Protein AF-A0A168FVU1-F1 (afdb_monomer_lite)

pLDDT: mean 80.81, std 20.15, range [36.84, 98.19]

Organism: NCBI:txid1081108

Structure (mmCIF, N/CA/C/O backbone):
data_AF-A0A168FVU1-F1
#
_entry.id   AF-A0A168FVU1-F1
#
loop_
_atom_site.group_PDB
_atom_site.id
_atom_site.type_symbol
_atom_site.label_atom_id
_atom_site.label_alt_id
_atom_site.label_comp_id
_atom_site.label_asym_id
_atom_site.label_entity_id
_atom_site.label_seq_id
_atom_site.pdbx_PDB_ins_code
_atom_site.Cartn_x
_atom_site.Cartn_y
_atom_site.Cartn_z
_atom_site.occupancy
_atom_site.B_iso_or_equiv
_atom_site.auth_seq_id
_atom_site.auth_comp_id
_atom_site.auth_asym_id
_atom_site.auth_atom_id
_atom_site.pdbx_PDB_model_num
ATOM 1 N N . MET A 1 1 ? 0.359 46.909 -17.661 1.00 47.25 1 MET A N 1
ATOM 2 C CA . MET A 1 1 ? -0.855 47.674 -18.033 1.00 47.25 1 MET A CA 1
ATOM 3 C C . MET A 1 1 ? -1.728 46.781 -18.897 1.00 47.25 1 MET A C 1
ATOM 5 O O . MET A 1 1 ? -1.164 45.926 -19.565 1.00 47.25 1 MET A O 1
ATOM 9 N N . VAL A 1 2 ? -3.044 47.029 -18.891 1.00 36.84 2 VAL A N 1
ATOM 10 C CA . VAL A 1 2 ? -4.133 46.274 -19.555 1.00 36.84 2 VAL A CA 1
ATOM 11 C C . VAL A 1 2 ? -4.575 45.027 -18.769 1.00 36.84 2 VAL A C 1
ATOM 13 O O . VAL A 1 2 ? -3.746 44.187 -18.457 1.00 36.84 2 VAL A O 1
ATOM 16 N N . SER A 1 3 ? -5.842 44.790 -18.424 1.00 40.75 3 SER A N 1
ATOM 17 C CA . SER A 1 3 ? -7.034 45.631 -18.220 1.00 40.75 3 SER A CA 1
ATOM 18 C C . SER A 1 3 ? -8.044 44.729 -17.492 1.00 40.75 3 SER A C 1
ATOM 20 O O . SER A 1 3 ? -8.267 43.603 -17.934 1.00 40.75 3 SER A O 1
ATOM 22 N N . TYR A 1 4 ? -8.631 45.178 -16.381 1.00 38.19 4 TYR A N 1
ATOM 23 C CA . TYR A 1 4 ? -9.718 44.462 -15.704 1.00 38.19 4 TYR A CA 1
ATOM 24 C C . TYR A 1 4 ? -11.035 44.784 -16.412 1.00 38.19 4 TYR A C 1
ATOM 26 O O . TYR A 1 4 ? -11.394 45.954 -16.527 1.00 38.19 4 TYR A O 1
ATOM 34 N N . THR A 1 5 ? -11.775 43.767 -16.858 1.00 56.62 5 THR A N 1
ATOM 35 C CA . THR A 1 5 ? -13.180 43.928 -17.255 1.00 56.62 5 THR A CA 1
ATOM 36 C C . THR A 1 5 ? -14.077 43.231 -16.244 1.00 56.62 5 THR A C 1
ATOM 38 O O . THR A 1 5 ? -14.055 42.018 -16.065 1.00 56.62 5 THR A O 1
ATOM 41 N N . SER A 1 6 ? -14.823 44.080 -15.546 1.00 49.09 6 SER A N 1
ATOM 42 C CA . SER A 1 6 ? -15.931 43.777 -14.655 1.00 49.09 6 SER A CA 1
ATOM 43 C C . SER A 1 6 ? -17.164 43.412 -15.487 1.00 49.09 6 SER A C 1
ATOM 45 O O . SER A 1 6 ? -17.432 44.079 -16.488 1.00 49.09 6 SER A O 1
ATOM 47 N N . LEU A 1 7 ? -17.934 42.403 -15.072 1.00 54.00 7 LEU A N 1
ATOM 48 C CA . LEU A 1 7 ? -19.279 42.170 -15.598 1.00 54.00 7 LEU A CA 1
ATOM 49 C C . LEU A 1 7 ? -20.253 41.912 -14.441 1.00 54.00 7 LEU A C 1
ATOM 51 O O . LEU A 1 7 ? -20.263 40.846 -13.830 1.00 54.00 7 LEU A O 1
ATOM 55 N N . CYS A 1 8 ? -21.066 42.928 -14.152 1.00 47.19 8 CYS A N 1
ATOM 56 C CA . CYS A 1 8 ? -22.268 42.857 -13.327 1.00 47.19 8 CYS A CA 1
ATOM 57 C C . CYS A 1 8 ? -23.422 42.289 -14.159 1.00 47.19 8 CYS A C 1
ATOM 59 O O . CYS A 1 8 ? -23.686 42.841 -15.226 1.00 47.19 8 CYS A O 1
ATOM 61 N N . ILE A 1 9 ? -24.179 41.307 -13.653 1.00 49.41 9 ILE A N 1
ATOM 62 C CA . ILE A 1 9 ? -25.546 41.039 -14.137 1.00 49.41 9 ILE A CA 1
ATOM 63 C C . ILE A 1 9 ? -26.501 40.745 -12.965 1.00 49.41 9 ILE A C 1
ATOM 65 O O . ILE A 1 9 ? -26.410 39.726 -12.292 1.00 49.41 9 ILE A O 1
ATOM 69 N N . ALA A 1 10 ? -27.392 41.724 -12.781 1.00 45.59 10 ALA A N 1
ATOM 70 C CA . ALA A 1 10 ? -28.819 41.704 -12.450 1.00 45.59 10 ALA A CA 1
ATOM 71 C C . ALA A 1 10 ? -29.399 40.764 -11.371 1.00 45.59 10 ALA A C 1
ATOM 73 O O . ALA A 1 10 ? -29.526 39.553 -11.532 1.00 45.59 10 ALA A O 1
ATOM 74 N N . MET A 1 11 ? -29.942 41.429 -10.344 1.00 45.88 11 MET A N 1
ATOM 75 C CA . MET A 1 11 ? -31.055 40.998 -9.497 1.00 45.88 11 MET A CA 1
ATOM 76 C C . MET A 1 11 ? -32.312 40.663 -10.316 1.00 45.88 11 MET A C 1
ATOM 78 O O . MET A 1 11 ? -32.719 41.441 -11.178 1.00 45.88 11 MET A O 1
ATOM 82 N N . GLY A 1 12 ? -32.992 39.578 -9.944 1.00 48.16 12 GLY A N 1
ATOM 83 C CA . GLY A 1 12 ? -34.381 39.304 -10.308 1.00 48.16 12 GLY A CA 1
ATOM 84 C C . GLY A 1 12 ? -35.187 38.944 -9.062 1.00 48.16 12 GLY A C 1
ATOM 85 O O . GLY A 1 12 ? -35.052 37.843 -8.536 1.00 48.16 12 GLY A O 1
ATOM 86 N N . LEU A 1 13 ? -36.003 39.887 -8.582 1.00 48.34 13 LEU A N 1
ATOM 87 C CA . LEU A 1 13 ? -37.090 39.641 -7.632 1.00 48.34 13 LEU A CA 1
ATOM 88 C C . LEU A 1 13 ? -38.249 38.950 -8.364 1.00 48.34 13 LEU A C 1
ATOM 90 O O . LEU A 1 13 ? -38.730 39.470 -9.367 1.00 48.34 13 LEU A O 1
ATOM 94 N N . LEU A 1 14 ? -38.773 37.864 -7.799 1.00 52.91 14 LEU A N 1
ATOM 95 C CA . LEU A 1 14 ? -40.126 37.373 -8.066 1.00 52.91 14 LEU A CA 1
ATOM 96 C C . LEU A 1 14 ? -40.736 36.910 -6.743 1.00 52.91 14 LEU A C 1
ATOM 98 O O . LEU A 1 14 ? -40.108 36.192 -5.968 1.00 52.91 14 LEU A O 1
ATOM 102 N N . SER A 1 15 ? -41.943 37.398 -6.477 1.00 50.66 15 SER A N 1
ATOM 103 C CA . SER A 1 15 ? -42.647 37.271 -5.209 1.00 50.66 15 SER A CA 1
ATOM 104 C C . SER A 1 15 ? -43.949 36.483 -5.378 1.00 50.66 15 SER A C 1
ATOM 106 O O . SER A 1 15 ? -44.670 36.689 -6.349 1.00 50.66 15 SER A O 1
ATOM 108 N N . LEU A 1 16 ? -44.236 35.688 -4.342 1.00 41.91 16 LEU A N 1
ATOM 109 C CA . LEU A 1 16 ? -45.536 35.323 -3.757 1.00 41.91 16 LEU A CA 1
ATOM 110 C C . LEU A 1 16 ? -46.465 34.248 -4.376 1.00 41.91 16 LEU A C 1
ATOM 112 O O . LEU A 1 16 ? -47.049 34.381 -5.443 1.00 41.91 16 LEU A O 1
ATOM 116 N N . THR A 1 17 ? -46.775 33.315 -3.460 1.00 49.28 17 THR A N 1
ATOM 117 C CA . THR A 1 17 ? -48.055 32.638 -3.148 1.00 49.28 17 THR A CA 1
ATOM 118 C C . THR A 1 17 ? -48.404 31.318 -3.836 1.00 49.28 17 THR A C 1
ATOM 120 O O . THR A 1 17 ? -48.772 31.251 -4.999 1.00 49.28 17 THR A O 1
ATOM 123 N N . SER A 1 18 ? -48.479 30.257 -3.031 1.00 45.66 18 SER A N 1
ATOM 124 C CA . SER A 1 18 ? -49.775 29.714 -2.592 1.00 45.66 18 SER A CA 1
ATOM 125 C C . SER A 1 18 ? -49.575 28.718 -1.446 1.00 45.66 18 SER A C 1
ATOM 127 O O . SER A 1 18 ? -48.706 27.851 -1.479 1.00 45.66 18 SER A O 1
ATOM 129 N N . ALA A 1 19 ? -50.369 28.898 -0.392 1.00 48.09 19 ALA A N 1
ATOM 130 C CA . ALA A 1 19 ? -50.470 27.992 0.739 1.00 48.09 19 ALA A CA 1
ATOM 131 C C . ALA A 1 19 ? -51.298 26.760 0.351 1.00 48.09 19 ALA A C 1
ATOM 133 O O . ALA A 1 19 ? -52.330 26.881 -0.307 1.00 48.09 19 ALA A O 1
ATOM 134 N N . THR A 1 20 ? -50.877 25.585 0.810 1.00 53.81 20 THR A N 1
ATOM 135 C CA . THR A 1 20 ? -51.683 24.355 0.808 1.00 53.81 20 THR A CA 1
ATOM 136 C C . THR A 1 20 ? -51.549 23.649 2.163 1.00 53.81 20 THR A C 1
ATOM 138 O O . THR A 1 20 ? -50.591 23.898 2.898 1.00 53.81 20 THR A O 1
ATOM 141 N N . PRO A 1 21 ? -52.567 22.867 2.560 1.00 46.06 21 PRO A N 1
ATOM 142 C CA . PRO A 1 21 ? -52.934 22.695 3.956 1.00 46.06 21 PRO A CA 1
ATOM 143 C C . PRO A 1 21 ? -52.124 21.636 4.705 1.00 46.06 21 PRO A C 1
ATOM 145 O O . PRO A 1 21 ? -51.606 20.668 4.154 1.00 46.06 21 PRO A O 1
ATOM 148 N N . LEU A 1 22 ? -52.125 21.847 6.018 1.00 44.62 22 LEU A N 1
ATOM 149 C CA . LEU A 1 22 ? -51.639 21.006 7.100 1.00 44.62 22 LEU A CA 1
ATOM 150 C C . LEU A 1 22 ? -52.127 19.546 6.961 1.00 44.62 22 LEU A C 1
ATOM 152 O O . LEU A 1 22 ? -53.253 19.211 7.334 1.00 44.62 22 LEU A O 1
ATOM 156 N N . ALA A 1 23 ? -51.267 18.660 6.461 1.00 41.84 23 ALA A N 1
ATOM 157 C CA . ALA A 1 23 ? -51.466 17.224 6.593 1.00 41.84 23 ALA A CA 1
ATOM 158 C C . ALA A 1 23 ? -51.103 16.808 8.026 1.00 41.84 23 ALA A C 1
ATOM 160 O O . ALA A 1 23 ? -49.962 16.951 8.465 1.00 41.84 23 ALA A O 1
ATOM 161 N N . LYS A 1 24 ? -52.085 16.284 8.768 1.00 44.38 24 LYS A N 1
ATOM 162 C CA . LYS A 1 24 ? -51.852 15.552 10.019 1.00 44.38 24 LYS A CA 1
ATOM 163 C C . LYS A 1 24 ? -50.947 14.357 9.717 1.00 44.38 24 LYS A C 1
ATOM 165 O O . LYS A 1 24 ? -51.422 13.330 9.239 1.00 44.38 24 LYS A O 1
ATOM 170 N N . HIS A 1 25 ? -49.658 14.467 10.011 1.00 37.84 25 HIS A N 1
ATOM 171 C CA . HIS A 1 25 ? -48.818 13.289 10.155 1.00 37.84 25 HIS A CA 1
ATOM 172 C C . HIS A 1 25 ? -49.123 12.643 11.501 1.00 37.84 25 HIS A C 1
ATOM 174 O O . HIS A 1 25 ? -48.841 13.188 12.567 1.00 37.84 25 HIS A O 1
ATOM 180 N N . GLN A 1 26 ? -49.758 11.472 11.417 1.00 40.09 26 GLN A N 1
ATOM 181 C CA . GLN A 1 26 ? -49.716 10.466 12.463 1.00 40.09 26 GLN A CA 1
ATOM 182 C C . GLN A 1 26 ? -48.267 10.325 12.923 1.00 40.09 26 GLN A C 1
ATOM 184 O O . GLN A 1 26 ? -47.395 9.948 12.142 1.00 40.09 26 GLN A O 1
ATOM 189 N N . ALA A 1 27 ? -48.027 10.618 14.198 1.00 41.03 27 ALA A N 1
ATOM 190 C CA . ALA A 1 27 ? -46.834 10.186 14.897 1.00 41.03 27 ALA A CA 1
ATOM 191 C C . ALA A 1 27 ? -46.861 8.651 14.955 1.00 41.03 27 ALA A C 1
ATOM 193 O O . ALA A 1 27 ? -47.349 8.050 15.910 1.00 41.03 27 ALA A O 1
ATOM 194 N N . GLN A 1 28 ? -46.391 8.006 13.889 1.00 41.28 28 GLN A N 1
ATOM 195 C CA . GLN A 1 28 ? -45.923 6.637 13.976 1.00 41.28 28 GLN A CA 1
ATOM 196 C C . GLN A 1 28 ? -44.644 6.695 14.799 1.00 41.28 28 GLN A C 1
ATOM 198 O O . GLN A 1 28 ? -43.649 7.285 14.380 1.00 41.28 28 GLN A O 1
ATOM 203 N N . GLY A 1 29 ? -44.709 6.145 16.010 1.00 43.78 29 GLY A N 1
ATOM 204 C CA . GLY A 1 29 ? -43.551 5.941 16.861 1.00 43.78 29 GLY A CA 1
ATOM 205 C C . GLY A 1 29 ? -42.539 5.058 16.141 1.00 43.78 29 GLY A C 1
ATOM 206 O O . GLY A 1 29 ? -42.585 3.835 16.244 1.00 43.78 29 GLY A O 1
ATOM 207 N N . LEU A 1 30 ? -41.620 5.683 15.408 1.00 42.91 30 LEU A N 1
ATOM 208 C CA . LEU A 1 30 ? -40.373 5.062 15.001 1.00 42.91 30 LEU A CA 1
ATOM 209 C C . LEU A 1 30 ? -39.557 4.889 16.278 1.00 42.91 30 LEU A C 1
ATOM 211 O O . LEU A 1 30 ? -38.906 5.812 16.764 1.00 42.91 30 LEU A O 1
ATOM 215 N N . SER A 1 31 ? -39.663 3.692 16.853 1.00 45.16 31 SER A N 1
ATOM 216 C CA . SER A 1 31 ? -38.732 3.199 17.860 1.00 45.16 31 SER A CA 1
ATOM 217 C C . SER A 1 31 ? -37.306 3.499 17.389 1.00 45.16 31 SER A C 1
ATOM 219 O O . SER A 1 31 ? -36.952 3.172 16.250 1.00 45.16 31 SER A O 1
ATOM 221 N N . ALA A 1 32 ? -36.493 4.106 18.259 1.00 48.84 32 ALA A N 1
ATOM 222 C CA . ALA A 1 32 ? -35.090 4.443 18.005 1.00 48.84 32 ALA A CA 1
ATOM 223 C C . ALA A 1 32 ? -34.271 3.256 17.445 1.00 48.84 32 ALA A C 1
ATOM 225 O O . ALA A 1 32 ? -33.286 3.464 16.739 1.00 48.84 32 ALA A O 1
ATOM 226 N N . SER A 1 33 ? -34.723 2.016 17.666 1.00 49.12 33 SER A N 1
ATOM 227 C CA . SER A 1 33 ? -34.143 0.797 17.092 1.00 49.12 33 SER A CA 1
ATOM 228 C C . SER A 1 33 ? -34.207 0.730 15.559 1.00 49.12 33 SER A C 1
ATOM 230 O O . SER A 1 33 ? -33.325 0.147 14.946 1.00 49.12 33 SER A O 1
ATOM 232 N N . SER A 1 34 ? -35.207 1.332 14.912 1.00 43.81 34 SER A N 1
ATOM 233 C CA . SER A 1 34 ? -35.379 1.263 13.447 1.00 43.81 34 SER A CA 1
ATOM 234 C C . SER A 1 34 ? -34.545 2.292 12.667 1.00 43.81 34 SER A C 1
ATOM 236 O O . SER A 1 34 ? -34.232 2.073 11.497 1.00 43.81 34 SER A O 1
ATOM 238 N N . ILE A 1 35 ? -34.132 3.384 13.319 1.00 43.62 35 ILE A N 1
ATOM 239 C CA . ILE A 1 35 ? -33.250 4.409 12.734 1.00 43.62 35 ILE A CA 1
ATOM 240 C C . ILE A 1 35 ? -31.783 3.957 12.786 1.00 43.62 35 ILE A C 1
ATOM 242 O O . ILE A 1 35 ? -31.036 4.203 11.840 1.00 43.62 35 ILE A O 1
ATOM 246 N N . LEU A 1 36 ? -31.384 3.241 13.844 1.00 44.75 36 LEU A N 1
ATOM 247 C CA . LEU A 1 36 ? -30.034 2.678 13.968 1.00 44.75 36 LEU A CA 1
ATOM 248 C C . LEU A 1 36 ? -29.764 1.609 12.895 1.00 44.75 36 LEU A C 1
ATOM 250 O O . LEU A 1 36 ? -28.759 1.684 12.199 1.00 44.75 36 LEU A O 1
ATOM 254 N N . VAL A 1 37 ? -30.723 0.708 12.652 1.00 49.56 37 VAL A N 1
ATOM 255 C CA . VAL A 1 37 ? -30.568 -0.378 11.664 1.00 49.56 37 VAL A CA 1
ATOM 256 C C . VAL A 1 37 ? -30.367 0.138 10.230 1.00 49.56 37 VAL A C 1
ATOM 258 O O . VAL A 1 37 ? -29.579 -0.436 9.479 1.00 49.56 37 VAL A O 1
ATOM 261 N N . LYS A 1 38 ? -31.027 1.234 9.826 1.00 47.31 38 LYS A N 1
ATOM 262 C CA . LYS A 1 38 ? -30.840 1.802 8.474 1.00 47.31 38 LYS A CA 1
ATOM 263 C C . LYS A 1 38 ? -29.457 2.418 8.281 1.00 47.31 38 LYS A C 1
ATOM 265 O O . LYS A 1 38 ? -28.840 2.193 7.246 1.00 47.31 38 LYS A O 1
ATOM 270 N N . LYS A 1 39 ? -28.967 3.153 9.282 1.00 49.16 39 LYS A N 1
ATOM 271 C CA . LYS A 1 39 ? -27.660 3.813 9.212 1.00 49.16 39 LYS A CA 1
ATOM 272 C C . LYS A 1 39 ? -26.520 2.798 9.154 1.00 49.16 39 LYS A C 1
ATOM 274 O O . LYS A 1 39 ? -25.575 2.993 8.401 1.00 49.16 39 LYS A O 1
ATOM 279 N N . ASP A 1 40 ? -26.636 1.703 9.900 1.00 50.12 40 ASP A N 1
ATOM 280 C CA . ASP A 1 40 ? -25.621 0.649 9.894 1.00 50.12 40 ASP A CA 1
ATOM 281 C C . ASP A 1 40 ? -25.613 -0.116 8.558 1.00 50.12 40 ASP A C 1
ATOM 283 O O . ASP A 1 40 ? -24.551 -0.472 8.057 1.00 50.12 40 ASP A O 1
ATOM 287 N N . THR A 1 41 ? -26.777 -0.289 7.919 1.00 56.00 41 THR A N 1
ATOM 288 C CA . THR A 1 41 ? -26.879 -0.975 6.618 1.00 56.00 41 THR A CA 1
ATOM 289 C C . THR A 1 41 ? -26.225 -0.173 5.481 1.00 56.00 41 THR A C 1
ATOM 291 O O . THR A 1 41 ? -25.467 -0.743 4.701 1.00 56.00 41 THR A O 1
ATOM 294 N N . GLU A 1 42 ? -26.439 1.148 5.412 1.00 57.84 42 GLU A N 1
ATOM 295 C CA . GLU A 1 42 ? -25.847 2.006 4.364 1.00 57.84 42 GLU A CA 1
ATOM 296 C C . GLU A 1 42 ? -24.311 2.079 4.451 1.00 57.84 42 GLU A C 1
ATOM 298 O O . GLU A 1 42 ? -23.620 2.152 3.434 1.00 57.84 42 GLU A O 1
ATOM 303 N N . VAL A 1 43 ? -23.751 2.027 5.664 1.00 57.69 43 VAL A N 1
ATOM 304 C CA . VAL A 1 43 ? -22.297 2.109 5.865 1.00 57.69 43 VAL A CA 1
ATOM 305 C C . VAL A 1 43 ? -21.596 0.789 5.509 1.00 57.69 43 VAL A C 1
ATOM 307 O O . VAL A 1 43 ? -20.512 0.811 4.924 1.00 57.69 43 VAL A O 1
ATOM 310 N N . VAL A 1 44 ? -22.231 -0.357 5.783 1.00 58.03 44 VAL A N 1
ATOM 311 C CA . VAL A 1 44 ? -21.736 -1.684 5.365 1.00 58.03 44 VAL A CA 1
ATOM 312 C C . VAL A 1 44 ? -21.720 -1.807 3.836 1.00 58.03 44 VAL A C 1
ATOM 314 O O . VAL A 1 44 ? -20.785 -2.374 3.266 1.00 58.03 44 VAL A O 1
ATOM 317 N N . GLU A 1 45 ? -22.717 -1.235 3.158 1.00 61.16 45 GLU A N 1
ATOM 318 C CA . GLU A 1 45 ? -22.800 -1.243 1.696 1.00 61.16 45 GLU A CA 1
ATOM 319 C C . GLU A 1 45 ? -21.709 -0.363 1.054 1.00 61.16 45 GLU A C 1
ATOM 321 O O . GLU A 1 45 ? -21.095 -0.764 0.064 1.00 61.16 45 GLU A O 1
ATOM 326 N N . ALA A 1 46 ? -21.375 0.781 1.664 1.00 58.38 46 ALA A N 1
ATOM 327 C CA . ALA A 1 46 ? -20.326 1.681 1.176 1.00 58.38 46 ALA A CA 1
ATOM 328 C C . ALA A 1 46 ? -18.914 1.060 1.213 1.00 58.38 46 ALA A C 1
ATOM 330 O O . ALA A 1 46 ? -18.146 1.229 0.266 1.00 58.38 46 ALA A O 1
ATOM 331 N N . ALA A 1 47 ? -18.571 0.309 2.266 1.00 59.88 47 ALA A N 1
ATOM 332 C CA . ALA A 1 47 ? -17.283 -0.387 2.352 1.00 59.88 47 ALA A CA 1
ATOM 333 C C . ALA A 1 47 ? -17.158 -1.519 1.318 1.00 59.88 47 ALA A C 1
ATOM 335 O O . ALA A 1 47 ? -16.104 -1.698 0.707 1.00 59.88 47 ALA A O 1
ATOM 336 N N . ALA A 1 48 ? -18.247 -2.261 1.089 1.00 62.12 48 ALA A N 1
ATOM 337 C CA . ALA A 1 48 ? -18.309 -3.317 0.080 1.00 62.12 48 ALA A CA 1
ATOM 338 C C . ALA A 1 48 ? -18.301 -2.771 -1.360 1.00 62.12 48 ALA A C 1
ATOM 340 O O . ALA A 1 48 ? -17.875 -3.469 -2.281 1.00 62.12 48 ALA A O 1
ATOM 341 N N . ALA A 1 49 ? -18.749 -1.529 -1.555 1.00 68.00 49 ALA A N 1
ATOM 342 C CA . ALA A 1 49 ? -18.769 -0.849 -2.845 1.00 68.00 49 ALA A CA 1
ATOM 343 C C . ALA A 1 49 ? -17.456 -0.127 -3.192 1.00 68.00 49 ALA A C 1
ATOM 345 O O . ALA A 1 49 ? -17.352 0.417 -4.296 1.00 68.00 49 ALA A O 1
ATOM 346 N N . PHE A 1 50 ? -16.464 -0.104 -2.291 1.00 79.19 50 PHE A N 1
ATOM 347 C CA . PHE A 1 50 ? -15.198 0.566 -2.567 1.00 79.19 50 PHE A CA 1
ATOM 348 C C . PHE A 1 50 ? -14.527 -0.045 -3.802 1.00 79.19 50 PHE A C 1
ATOM 350 O O . PHE A 1 50 ? -14.187 -1.228 -3.833 1.00 79.19 50 PHE A O 1
ATOM 357 N N . LYS A 1 51 ? -14.318 0.794 -4.816 1.00 83.38 51 LYS A N 1
ATOM 358 C CA . LYS A 1 51 ? -13.489 0.502 -5.981 1.00 83.38 51 LYS A CA 1
ATOM 359 C C . LYS A 1 51 ? -12.355 1.499 -5.985 1.00 83.38 51 LYS A C 1
ATOM 361 O O . LYS A 1 51 ? -12.608 2.706 -6.073 1.00 83.38 51 LYS A O 1
ATOM 366 N N . CYS A 1 52 ? -11.130 1.002 -5.891 1.00 84.81 52 CYS A N 1
ATOM 367 C CA . CYS A 1 52 ? -9.979 1.879 -5.975 1.00 84.81 52 CYS A CA 1
ATOM 368 C C . CYS A 1 52 ? -9.965 2.607 -7.324 1.00 84.81 52 CYS A C 1
ATOM 370 O O . CYS A 1 52 ? -10.494 2.139 -8.335 1.00 84.81 52 CYS A O 1
ATOM 372 N N . GLN A 1 53 ? -9.375 3.792 -7.321 1.00 90.44 53 GLN A N 1
ATOM 373 C CA . GLN A 1 53 ? -9.271 4.655 -8.482 1.00 90.44 53 GLN A CA 1
ATOM 374 C C . GLN A 1 53 ? -7.803 4.753 -8.880 1.00 90.44 53 GLN A C 1
ATOM 376 O O . GLN A 1 53 ? -6.961 5.111 -8.052 1.00 90.44 53 GLN A O 1
ATOM 381 N N . ILE A 1 54 ? -7.505 4.471 -10.150 1.00 89.38 54 ILE A N 1
ATOM 382 C CA . ILE A 1 54 ? -6.180 4.730 -10.720 1.00 89.38 54 ILE A CA 1
ATOM 383 C C . ILE A 1 54 ? -5.960 6.240 -10.708 1.00 89.38 54 ILE A C 1
ATOM 385 O O . ILE A 1 54 ? -6.746 7.002 -11.274 1.00 89.38 54 ILE A O 1
ATOM 389 N N . GLN A 1 55 ? -4.894 6.669 -10.047 1.00 90.62 55 GLN A N 1
ATOM 390 C CA . GLN A 1 55 ? -4.581 8.075 -9.891 1.00 90.62 55 GLN A CA 1
ATOM 391 C C . GLN A 1 55 ? -3.789 8.597 -11.086 1.00 90.62 55 GLN A C 1
ATOM 393 O O . GLN A 1 55 ? -2.875 7.952 -11.602 1.00 90.62 55 GLN A O 1
ATOM 398 N N . THR A 1 56 ? -4.103 9.823 -11.496 1.00 85.12 56 THR A N 1
ATOM 399 C CA . THR A 1 56 ? -3.336 10.551 -12.509 1.00 85.12 56 THR A CA 1
ATOM 400 C C . THR A 1 56 ? -2.505 11.642 -11.842 1.00 85.12 56 THR A C 1
ATOM 402 O O . THR A 1 56 ? -3.036 12.437 -11.069 1.00 85.12 56 THR A O 1
ATOM 405 N N . GLY A 1 57 ? -1.216 11.726 -12.171 1.00 87.94 57 GLY A N 1
ATOM 406 C CA . GLY A 1 57 ? -0.301 12.726 -11.605 1.00 87.94 57 GLY A CA 1
ATOM 407 C C . GLY A 1 57 ? 0.480 12.222 -10.389 1.00 87.94 57 GLY A C 1
ATOM 408 O O . GLY A 1 57 ? 0.554 11.024 -10.144 1.00 87.94 57 GLY A O 1
ATOM 409 N N . THR A 1 58 ? 1.115 13.144 -9.663 1.00 85.81 58 THR A N 1
ATOM 410 C CA . THR A 1 58 ? 2.094 12.849 -8.593 1.00 85.81 58 THR A CA 1
ATOM 411 C C . THR A 1 58 ? 1.768 13.556 -7.273 1.00 85.81 58 THR A C 1
ATOM 413 O O . THR A 1 58 ? 2.645 13.734 -6.429 1.00 85.81 58 THR A O 1
ATOM 416 N N . ASN A 1 59 ? 0.534 14.040 -7.117 1.00 82.69 59 ASN A N 1
ATOM 417 C CA . ASN A 1 59 ? 0.096 14.718 -5.900 1.00 82.69 59 ASN A CA 1
ATOM 418 C C . ASN A 1 59 ? -0.298 13.670 -4.863 1.00 82.69 59 ASN A C 1
ATOM 420 O O . ASN A 1 59 ? -1.422 13.182 -4.870 1.00 82.69 59 ASN A O 1
ATOM 424 N N . VAL A 1 60 ? 0.666 13.343 -4.016 1.00 82.44 60 VAL A N 1
ATOM 425 C CA . VAL A 1 60 ? 0.554 12.365 -2.935 1.00 82.44 60 VAL A CA 1
ATOM 426 C C . VAL A 1 60 ? -0.229 12.911 -1.740 1.00 82.44 60 VAL A C 1
ATOM 428 O O . VAL A 1 60 ? -0.250 14.129 -1.502 1.00 82.44 60 VAL A O 1
ATOM 431 N N . PHE A 1 61 ? -0.888 12.023 -1.001 1.00 76.19 61 PHE A N 1
ATOM 432 C CA . PHE A 1 61 ? -1.615 12.372 0.207 1.00 76.19 61 PHE A CA 1
ATOM 433 C C . PHE A 1 61 ? -0.619 12.781 1.300 1.00 76.19 61 PHE A C 1
ATOM 435 O O . PHE A 1 61 ? 0.458 12.227 1.468 1.00 76.19 61 PHE A O 1
ATOM 442 N N . ARG A 1 62 ? -0.936 13.845 2.040 1.00 73.31 62 ARG A N 1
ATOM 443 C CA . ARG A 1 62 ? -0.121 14.291 3.179 1.00 73.31 62 ARG A CA 1
ATOM 444 C C . ARG A 1 62 ? -1.040 14.629 4.334 1.00 73.31 62 ARG A C 1
ATOM 446 O O . ARG A 1 62 ? -1.423 15.792 4.490 1.00 73.31 62 ARG A O 1
ATOM 453 N N . PRO A 1 63 ? -1.439 13.635 5.128 1.00 65.50 63 PRO A N 1
ATOM 454 C CA . PRO A 1 63 ? -2.264 13.893 6.283 1.00 65.50 63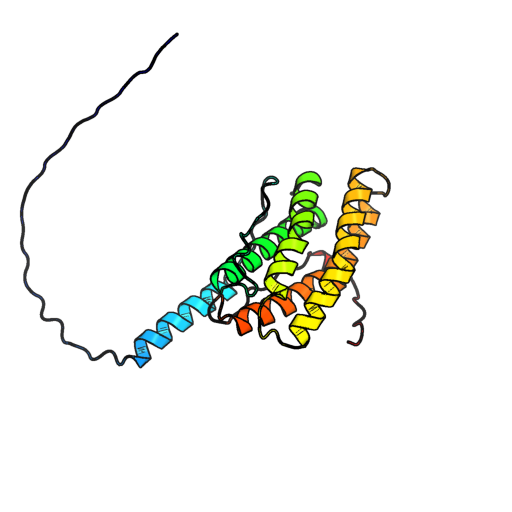 PRO A CA 1
ATOM 455 C C . PRO A 1 63 ? -1.457 14.664 7.315 1.00 65.50 63 PRO A C 1
ATOM 457 O O . PRO A 1 63 ? -0.282 14.402 7.582 1.00 65.50 63 PRO A O 1
ATOM 460 N N . HIS A 1 64 ? -2.127 15.630 7.920 1.00 64.06 64 HIS A N 1
ATOM 461 C CA . HIS A 1 64 ? -1.615 16.304 9.090 1.00 64.06 64 HIS A CA 1
ATOM 462 C C . HIS A 1 64 ? -1.836 15.392 10.298 1.00 64.06 64 HIS A C 1
ATOM 464 O O . HIS A 1 64 ? -2.946 15.326 10.809 1.00 64.06 64 HIS A O 1
ATOM 470 N N . LEU A 1 65 ? -0.793 14.688 10.744 1.00 65.00 65 LEU A N 1
ATOM 471 C CA . LEU A 1 65 ? -0.832 13.884 11.969 1.00 65.00 65 LEU A CA 1
ATOM 472 C C . LEU A 1 65 ? -0.905 14.801 13.203 1.00 65.00 65 LEU A C 1
ATOM 474 O O . LEU A 1 65 ? 0.109 15.107 13.834 1.00 65.00 65 LEU A O 1
ATOM 478 N N . ALA A 1 66 ? -2.105 15.264 13.551 1.00 54.53 66 ALA A N 1
ATOM 479 C CA . ALA A 1 66 ? -2.346 16.031 14.770 1.00 54.53 66 ALA A CA 1
ATOM 480 C C . ALA A 1 66 ? -2.548 15.085 15.967 1.00 54.53 66 ALA A C 1
ATOM 482 O O . ALA A 1 66 ? -3.660 14.892 16.450 1.00 54.53 66 ALA A O 1
ATOM 483 N N . GLY A 1 67 ? -1.459 14.500 16.473 1.00 63.16 67 GLY A N 1
ATOM 484 C CA . GLY A 1 67 ? -1.465 13.690 17.697 1.00 63.16 67 GLY A CA 1
ATOM 485 C C . GLY A 1 67 ? -0.932 12.267 17.524 1.00 63.16 67 GLY A C 1
ATOM 486 O O . GLY A 1 67 ? -0.551 11.844 16.441 1.00 63.16 67 GLY A O 1
ATOM 487 N N . TRP A 1 68 ? -0.869 11.531 18.639 1.00 81.19 68 TRP A N 1
ATOM 488 C CA . TRP A 1 68 ? -0.282 10.182 18.712 1.00 81.19 68 TRP A CA 1
ATOM 489 C C . TRP A 1 68 ? -1.249 9.047 18.332 1.00 81.19 68 TRP A C 1
ATOM 491 O O . TRP A 1 68 ? -0.841 7.892 18.323 1.00 81.19 68 TRP A O 1
ATOM 501 N N . ASN A 1 69 ? -2.523 9.347 18.057 1.00 91.75 69 ASN A N 1
ATOM 502 C CA . ASN A 1 69 ? -3.529 8.348 17.694 1.00 91.75 69 ASN A CA 1
ATOM 503 C C . ASN A 1 69 ? -4.450 8.898 16.594 1.00 91.75 69 ASN A C 1
ATOM 505 O O . ASN A 1 69 ? -5.209 9.826 16.890 1.00 91.75 69 ASN A O 1
ATOM 509 N N . PRO A 1 70 ? -4.419 8.332 15.376 1.00 93.50 70 PRO A N 1
ATOM 510 C CA . PRO A 1 70 ? -5.298 8.744 14.294 1.00 93.50 70 PRO A CA 1
ATOM 511 C C . PRO A 1 70 ? -6.776 8.652 14.676 1.00 93.50 70 PRO A C 1
ATOM 513 O O . PRO A 1 70 ? -7.243 7.696 15.302 1.00 93.50 70 PRO A O 1
ATOM 516 N N . THR A 1 71 ? -7.523 9.660 14.264 1.00 92.94 71 THR A N 1
ATOM 517 C CA . THR A 1 71 ? -8.978 9.701 14.313 1.00 92.94 71 THR A CA 1
ATOM 518 C C . THR A 1 71 ? -9.586 8.747 13.286 1.00 92.94 71 THR A C 1
ATOM 520 O O . THR A 1 71 ? -8.953 8.342 12.311 1.00 92.94 71 THR A O 1
ATOM 523 N N . LYS A 1 72 ? -10.875 8.441 13.463 1.00 94.12 72 LYS A N 1
ATOM 524 C CA . LYS A 1 72 ? -11.677 7.705 12.478 1.00 94.12 72 LYS A CA 1
ATOM 525 C C . LYS A 1 72 ? -11.541 8.285 11.061 1.00 94.12 72 LYS A C 1
ATOM 527 O O . LYS A 1 72 ? -11.354 7.531 10.114 1.00 94.12 72 LYS A O 1
ATOM 532 N N . GLN A 1 73 ? -11.627 9.609 10.925 1.00 93.19 73 GLN A N 1
ATOM 533 C CA . GLN A 1 73 ? -11.563 10.278 9.625 1.00 93.19 73 GLN A CA 1
ATOM 534 C C . GLN A 1 73 ? -10.172 10.153 8.990 1.00 93.19 73 GLN A C 1
ATOM 536 O O . GLN A 1 73 ? -10.067 9.928 7.790 1.00 93.19 73 GLN A O 1
ATOM 541 N N . GLU A 1 74 ? -9.101 10.259 9.781 1.00 92.88 74 GLU A N 1
ATOM 542 C CA . GLU A 1 74 ? -7.735 10.046 9.285 1.00 92.88 74 GLU A CA 1
ATOM 543 C C . GLU A 1 74 ? -7.519 8.609 8.809 1.00 92.88 74 GLU A C 1
ATOM 545 O O . GLU A 1 74 ? -6.893 8.414 7.772 1.00 92.88 74 GLU A O 1
ATOM 550 N N . VAL A 1 75 ? -8.097 7.616 9.496 1.00 94.62 75 VAL A N 1
ATOM 551 C CA . VAL A 1 75 ? -8.090 6.223 9.023 1.00 94.62 75 VAL A CA 1
ATOM 552 C C . VAL A 1 75 ? -8.866 6.078 7.713 1.00 94.62 75 VAL A C 1
ATOM 554 O O . VAL A 1 75 ? -8.356 5.455 6.790 1.00 94.62 75 VAL A O 1
ATOM 557 N N . GLU A 1 76 ? -10.055 6.672 7.576 1.00 94.31 76 GLU A N 1
ATOM 558 C CA . GLU A 1 76 ? -10.830 6.606 6.322 1.00 94.31 76 GLU A CA 1
ATOM 559 C C . GLU A 1 76 ? -10.076 7.224 5.136 1.00 94.31 76 GLU A C 1
ATOM 561 O O . GLU A 1 76 ? -10.049 6.645 4.045 1.00 94.31 76 GLU A O 1
ATOM 566 N N . MET A 1 77 ? -9.415 8.365 5.356 1.00 92.75 77 MET A N 1
ATOM 567 C CA . MET A 1 77 ? -8.592 9.016 4.336 1.00 92.75 77 MET A CA 1
ATOM 568 C C . MET A 1 77 ? -7.356 8.183 3.984 1.00 92.75 77 MET A C 1
ATOM 570 O O . MET A 1 77 ? -7.117 7.953 2.803 1.00 92.75 77 MET A O 1
ATOM 574 N N . ALA A 1 78 ? -6.616 7.693 4.983 1.00 94.25 78 ALA A N 1
ATOM 575 C CA . ALA A 1 78 ? -5.411 6.892 4.771 1.00 94.25 78 ALA A CA 1
ATOM 576 C C . ALA A 1 78 ? -5.716 5.570 4.058 1.00 94.25 78 ALA A C 1
ATOM 578 O O . ALA A 1 78 ? -5.029 5.206 3.113 1.00 94.25 78 ALA A O 1
ATOM 579 N N . VAL A 1 79 ? -6.783 4.867 4.453 1.00 95.31 79 VAL A N 1
ATOM 580 C CA . VAL A 1 79 ? -7.225 3.649 3.760 1.00 95.31 79 VAL A CA 1
ATOM 581 C C . VAL A 1 79 ? -7.596 3.968 2.312 1.00 95.31 79 VAL A C 1
ATOM 583 O O . VAL A 1 79 ? -7.151 3.279 1.402 1.00 95.31 79 VAL A O 1
ATOM 586 N N . THR A 1 80 ? -8.375 5.0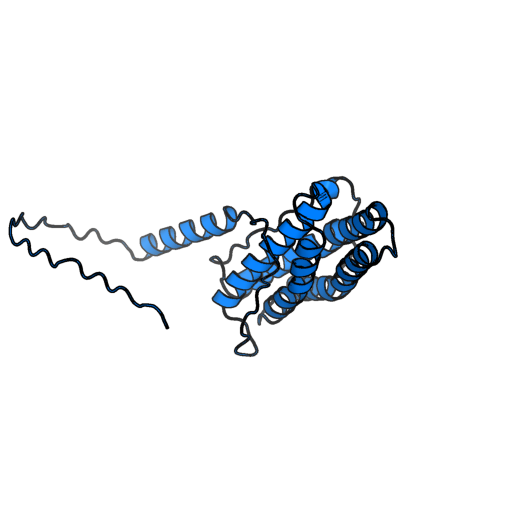26 2.075 1.00 93.81 80 THR A N 1
ATOM 587 C CA . THR A 1 80 ? -8.775 5.409 0.711 1.00 93.81 80 THR A CA 1
ATOM 588 C C . THR A 1 80 ? -7.568 5.752 -0.165 1.00 93.81 80 THR A C 1
ATOM 590 O O . THR A 1 80 ? -7.504 5.291 -1.305 1.00 93.81 80 THR A O 1
ATOM 593 N N . ALA A 1 81 ? -6.617 6.533 0.359 1.00 93.19 81 ALA A N 1
ATOM 594 C CA . ALA A 1 81 ? -5.375 6.886 -0.328 1.00 93.19 81 ALA A CA 1
ATOM 595 C C . ALA A 1 81 ? -4.566 5.629 -0.676 1.00 93.19 81 ALA A C 1
ATOM 597 O O . ALA A 1 81 ? -4.338 5.356 -1.856 1.00 93.19 81 ALA A O 1
ATOM 598 N N . TRP A 1 82 ? -4.308 4.775 0.317 1.00 95.12 82 TRP A N 1
ATOM 599 C CA . TRP A 1 82 ? -3.510 3.567 0.133 1.00 95.12 82 TRP A CA 1
ATOM 600 C C . TRP A 1 82 ? -4.119 2.610 -0.892 1.00 95.12 82 TRP A C 1
ATOM 602 O O . TRP A 1 82 ? -3.425 2.050 -1.738 1.00 95.12 82 TRP A O 1
ATOM 612 N N . LEU A 1 83 ? -5.440 2.414 -0.868 1.00 94.00 83 LEU A N 1
ATOM 613 C CA . LEU A 1 83 ? -6.083 1.533 -1.841 1.00 94.00 83 LEU A CA 1
ATOM 614 C C . LEU A 1 83 ? -5.997 2.094 -3.271 1.00 94.00 83 LEU A C 1
ATOM 616 O O . LEU A 1 83 ? -5.852 1.326 -4.224 1.00 94.00 83 LEU A O 1
ATOM 620 N N . ASN A 1 84 ? -6.032 3.417 -3.434 1.00 93.69 84 ASN A N 1
ATOM 621 C CA . ASN A 1 84 ? -5.827 4.071 -4.726 1.00 93.69 84 ASN A CA 1
ATOM 622 C C . ASN A 1 84 ? -4.368 3.977 -5.204 1.00 93.69 84 ASN A C 1
ATOM 624 O O . ASN A 1 84 ? -4.124 3.708 -6.384 1.00 93.69 84 ASN A O 1
ATOM 628 N N . GLU A 1 85 ? -3.398 4.141 -4.304 1.00 93.56 85 GLU A N 1
ATOM 629 C CA . GLU A 1 85 ? -1.974 3.906 -4.579 1.00 93.56 85 GLU A CA 1
ATOM 630 C C . GLU A 1 85 ? -1.742 2.477 -5.046 1.00 93.56 85 GLU A C 1
ATOM 632 O O . GLU A 1 85 ? -1.130 2.260 -6.097 1.00 93.56 85 GLU A O 1
ATOM 637 N N . VAL A 1 86 ? -2.315 1.508 -4.321 1.00 92.88 86 VAL A N 1
ATOM 638 C CA . VAL A 1 86 ? -2.158 0.092 -4.633 1.00 92.88 86 VAL A CA 1
ATOM 639 C C . VAL A 1 86 ? -2.595 -0.190 -6.063 1.00 92.88 86 VAL A C 1
ATOM 641 O O . VAL A 1 86 ? -1.864 -0.840 -6.810 1.00 92.88 86 VAL A O 1
ATOM 644 N N . CYS A 1 87 ? -3.740 0.349 -6.471 1.00 92.12 87 CYS A N 1
ATOM 645 C CA . CYS A 1 87 ? -4.260 0.167 -7.819 1.00 92.12 87 CYS A CA 1
ATOM 646 C C . CYS A 1 87 ? -3.466 0.908 -8.888 1.00 92.12 87 CYS A C 1
ATOM 648 O O . CYS A 1 87 ? -3.269 0.375 -9.978 1.00 92.12 87 CYS A O 1
ATOM 650 N N . THR A 1 88 ? -2.947 2.090 -8.571 1.00 93.50 88 THR A N 1
ATOM 651 C CA . THR A 1 88 ? -2.094 2.859 -9.484 1.00 93.50 88 THR A CA 1
ATOM 652 C C . THR A 1 88 ? -0.784 2.118 -9.771 1.00 93.50 88 THR A C 1
ATOM 654 O O . THR A 1 88 ? -0.374 1.979 -10.925 1.00 93.50 88 THR A O 1
ATOM 657 N N . VAL A 1 89 ? -0.157 1.546 -8.739 1.00 93.38 89 VAL A N 1
ATOM 658 C CA . VAL A 1 89 ? 1.034 0.698 -8.900 1.00 93.38 89 VAL A CA 1
ATOM 659 C C . VAL A 1 89 ? 0.684 -0.594 -9.644 1.00 93.38 89 VAL A C 1
ATOM 661 O O . VAL A 1 89 ? 1.413 -1.004 -10.547 1.00 93.38 89 VAL A O 1
ATOM 664 N N . ASN A 1 90 ? -0.450 -1.223 -9.327 1.00 91.25 90 ASN A N 1
ATOM 665 C CA . ASN A 1 90 ? -0.886 -2.443 -10.007 1.00 91.25 90 ASN A CA 1
ATOM 666 C C . ASN A 1 90 ? -1.167 -2.207 -11.501 1.00 91.25 90 ASN A C 1
ATOM 668 O O . ASN A 1 90 ? -0.841 -3.068 -12.315 1.00 91.25 90 ASN A O 1
ATOM 672 N N . ASP A 1 91 ? -1.731 -1.063 -11.892 1.00 92.44 91 ASP A N 1
ATOM 673 C CA . ASP A 1 91 ? -1.967 -0.730 -13.301 1.00 92.44 91 ASP A CA 1
ATOM 674 C C . ASP A 1 91 ? -0.655 -0.539 -14.085 1.00 92.44 91 ASP A C 1
ATOM 676 O O . ASP A 1 91 ? -0.523 -1.033 -15.211 1.00 92.44 91 ASP A O 1
ATOM 680 N N . PHE A 1 92 ? 0.369 0.070 -13.471 1.00 92.69 92 PHE A N 1
ATOM 681 C CA . PHE A 1 92 ? 1.717 0.102 -14.053 1.00 92.69 92 PHE A CA 1
ATOM 682 C C . PHE A 1 92 ? 2.261 -1.315 -14.303 1.00 92.69 92 PHE A C 1
ATOM 684 O O . PHE A 1 92 ? 2.814 -1.586 -15.371 1.00 92.69 92 PHE A O 1
ATOM 691 N N . LEU A 1 93 ? 2.061 -2.230 -13.349 1.00 89.06 93 LEU A N 1
ATOM 692 C CA . LEU A 1 93 ? 2.572 -3.603 -13.417 1.00 89.06 93 LEU A CA 1
ATOM 693 C C . LEU A 1 93 ? 1.787 -4.509 -14.383 1.00 89.06 93 LEU A C 1
ATOM 695 O O . LEU A 1 93 ? 2.387 -5.384 -15.007 1.00 89.06 93 LEU A O 1
ATOM 699 N N . ASN A 1 94 ? 0.470 -4.319 -14.512 1.00 83.19 94 ASN A N 1
ATOM 700 C CA . ASN A 1 94 ? -0.410 -5.188 -15.303 1.00 83.19 94 ASN A CA 1
ATOM 701 C C . ASN A 1 94 ? -0.527 -4.759 -16.775 1.00 83.19 94 ASN A C 1
ATOM 703 O O . ASN A 1 94 ? -0.528 -5.612 -17.664 1.00 83.19 94 ASN A O 1
ATOM 707 N N . SER A 1 95 ? -0.660 -3.456 -17.034 1.00 72.12 95 SER A N 1
ATOM 708 C CA . SER A 1 95 ? -1.109 -2.913 -18.331 1.00 72.12 95 SER A CA 1
ATOM 709 C C . SER A 1 95 ? -0.247 -1.768 -18.857 1.00 72.12 95 SER A C 1
ATOM 711 O O . SER A 1 95 ? -0.395 -1.396 -20.020 1.00 72.12 95 SER A O 1
ATOM 713 N N . LYS A 1 96 ? 0.657 -1.214 -18.034 1.00 70.38 96 LYS A N 1
ATOM 714 C CA . LYS A 1 96 ? 1.421 0.016 -18.320 1.00 70.38 96 LYS A CA 1
ATOM 715 C C . LYS A 1 96 ? 0.536 1.234 -18.643 1.00 70.38 96 LYS A C 1
ATOM 717 O O . LYS A 1 96 ? 1.009 2.156 -19.306 1.00 70.38 96 LYS A O 1
ATOM 722 N N . GLY A 1 97 ? -0.729 1.244 -18.207 1.00 82.56 97 GLY A N 1
ATOM 723 C CA . GLY A 1 97 ? -1.612 2.410 -18.364 1.00 82.56 97 GLY A CA 1
ATOM 724 C C . GLY A 1 97 ? -1.075 3.617 -17.587 1.00 82.56 97 GLY A C 1
ATOM 725 O O . GLY A 1 97 ? -1.063 4.747 -18.072 1.00 82.56 97 GLY A O 1
ATOM 726 N N . THR A 1 98 ? -0.525 3.332 -16.413 1.00 91.19 98 THR A N 1
ATOM 727 C CA . THR A 1 98 ? 0.182 4.250 -15.531 1.00 91.19 98 THR A CA 1
ATOM 728 C C . THR A 1 98 ? 1.661 4.335 -15.916 1.00 91.19 98 THR A C 1
ATOM 730 O O . THR A 1 98 ? 2.305 3.325 -16.200 1.00 91.19 98 THR A O 1
ATOM 733 N N . SER A 1 99 ? 2.231 5.545 -15.919 1.00 94.38 99 SER A N 1
ATOM 734 C CA . SER A 1 99 ? 3.660 5.747 -16.193 1.00 94.38 99 SER A CA 1
ATOM 735 C C . SER A 1 99 ? 4.528 5.370 -14.988 1.00 94.38 99 SER A C 1
ATOM 737 O O . SER A 1 99 ? 4.082 5.461 -13.846 1.00 94.38 99 SER A O 1
ATOM 739 N N . LEU A 1 100 ? 5.802 5.029 -15.221 1.00 94.00 100 LEU A N 1
ATOM 740 C CA . LEU A 1 100 ? 6.751 4.749 -14.135 1.00 94.00 100 LEU A CA 1
ATOM 741 C C . LEU A 1 100 ? 6.835 5.912 -1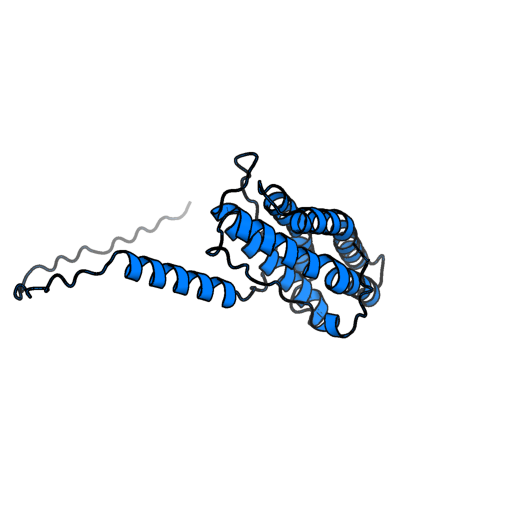3.135 1.00 94.00 100 LEU A C 1
ATOM 743 O O . LEU A 1 100 ? 6.824 5.677 -11.937 1.00 94.00 100 LEU A O 1
ATOM 747 N N . ALA A 1 101 ? 6.871 7.162 -13.608 1.00 94.69 101 ALA A N 1
ATOM 748 C CA . ALA A 1 101 ? 6.962 8.331 -12.732 1.00 94.69 101 ALA A CA 1
ATOM 749 C C . ALA A 1 101 ? 5.753 8.458 -11.790 1.00 94.69 101 ALA A C 1
ATOM 751 O O . ALA A 1 101 ? 5.922 8.776 -10.615 1.00 94.69 101 ALA A O 1
ATOM 752 N N . VAL A 1 102 ? 4.548 8.179 -12.300 1.00 94.06 102 VAL A N 1
ATOM 753 C CA . VAL A 1 102 ? 3.320 8.164 -11.496 1.00 94.06 102 VAL A CA 1
ATOM 754 C C . VAL A 1 102 ? 3.360 6.997 -10.510 1.00 94.06 102 VAL A C 1
ATOM 756 O O . VAL A 1 102 ? 3.219 7.220 -9.313 1.00 94.06 102 VAL A O 1
ATOM 759 N N . ALA A 1 103 ? 3.652 5.777 -10.973 1.00 94.81 103 ALA A N 1
ATOM 760 C CA . ALA A 1 103 ? 3.748 4.601 -10.106 1.00 94.81 103 ALA A CA 1
ATOM 761 C C . ALA A 1 103 ? 4.778 4.782 -8.979 1.00 94.81 103 ALA A C 1
ATOM 763 O O . ALA A 1 103 ? 4.504 4.435 -7.836 1.00 94.81 103 ALA A O 1
ATOM 764 N N . THR A 1 104 ? 5.939 5.373 -9.275 1.00 95.31 104 THR A N 1
ATOM 765 C CA . THR A 1 104 ? 6.962 5.688 -8.271 1.00 95.31 104 THR A CA 1
ATOM 766 C C . THR A 1 104 ? 6.472 6.713 -7.255 1.00 95.31 104 THR A C 1
ATOM 768 O O . THR A 1 104 ? 6.729 6.528 -6.070 1.00 95.31 104 THR A O 1
ATOM 771 N N . ALA A 1 105 ? 5.778 7.775 -7.677 1.00 94.69 105 ALA A N 1
ATOM 772 C CA . ALA A 1 105 ? 5.266 8.778 -6.745 1.00 94.69 105 ALA A CA 1
ATOM 773 C C . ALA A 1 105 ? 4.273 8.168 -5.746 1.00 94.69 105 ALA A C 1
ATOM 775 O O . ALA A 1 105 ? 4.432 8.374 -4.549 1.00 94.69 105 ALA A O 1
ATOM 776 N N . TRP A 1 106 ? 3.322 7.362 -6.224 1.00 94.38 106 TRP A N 1
ATOM 777 C CA . TRP A 1 106 ? 2.318 6.727 -5.365 1.00 94.38 106 TRP A CA 1
ATOM 778 C C . TRP A 1 106 ? 2.897 5.597 -4.509 1.00 94.38 106 TRP A C 1
ATOM 780 O O . TRP A 1 106 ? 2.596 5.530 -3.327 1.00 94.38 106 TRP A O 1
ATOM 790 N N . ALA A 1 107 ? 3.818 4.780 -5.032 1.00 94.94 107 ALA A N 1
ATOM 791 C CA . ALA A 1 107 ? 4.529 3.801 -4.203 1.00 94.94 107 ALA A CA 1
ATOM 792 C C . ALA A 1 107 ? 5.373 4.464 -3.096 1.00 94.94 107 ALA A C 1
ATOM 794 O O . ALA A 1 107 ? 5.557 3.886 -2.029 1.00 94.94 107 ALA A O 1
ATOM 795 N N . THR A 1 108 ? 5.912 5.665 -3.350 1.00 94.75 108 THR A N 1
ATOM 796 C CA . THR A 1 108 ? 6.659 6.446 -2.344 1.00 94.75 108 THR A CA 1
ATOM 797 C C . THR A 1 108 ? 5.745 6.976 -1.243 1.00 94.75 108 THR A C 1
ATOM 799 O O . THR A 1 108 ? 6.241 7.264 -0.154 1.00 94.75 108 THR A O 1
ATOM 802 N N . ASP A 1 109 ? 4.447 7.112 -1.521 1.00 94.06 109 ASP A N 1
ATOM 803 C CA . ASP A 1 109 ? 3.470 7.561 -0.537 1.00 94.06 109 ASP A CA 1
ATOM 804 C C . ASP A 1 109 ? 3.084 6.444 0.427 1.00 94.06 109 ASP A C 1
ATOM 806 O O . ASP A 1 109 ? 3.161 6.702 1.616 1.00 94.06 109 ASP A O 1
ATOM 810 N N . GLU A 1 110 ? 2.878 5.202 -0.054 1.00 93.38 110 GLU A N 1
ATOM 811 C CA . GLU A 1 110 ? 2.405 4.037 0.733 1.00 93.38 110 GLU A CA 1
ATOM 812 C C . GLU A 1 110 ? 2.993 3.911 2.179 1.00 93.38 110 GLU A C 1
ATOM 814 O O . GLU A 1 110 ? 2.274 3.508 3.105 1.00 93.38 110 GLU A O 1
ATOM 819 N N . PRO A 1 111 ? 4.282 4.229 2.462 1.00 93.69 111 PRO A N 1
ATOM 820 C CA . PRO A 1 111 ? 4.811 4.285 3.831 1.00 93.69 111 PRO A CA 1
ATOM 821 C C . PRO A 1 111 ? 4.151 5.309 4.781 1.00 93.69 111 PRO A C 1
ATOM 823 O O . PRO A 1 111 ? 4.169 5.092 5.997 1.00 93.69 111 PRO A O 1
ATOM 826 N N . ASN A 1 112 ? 3.591 6.409 4.279 1.00 93.12 112 ASN A N 1
ATOM 827 C CA . ASN A 1 112 ? 2.852 7.409 5.052 1.00 93.12 112 ASN A CA 1
ATOM 828 C C . ASN A 1 112 ? 1.538 6.815 5.570 1.00 93.12 112 ASN A C 1
ATOM 830 O O . ASN A 1 112 ? 1.242 6.908 6.763 1.00 93.12 112 ASN A O 1
ATOM 834 N N . GLU A 1 113 ? 0.796 6.119 4.714 1.00 95.06 113 GLU A N 1
ATOM 835 C CA . GLU A 1 113 ? -0.455 5.442 5.047 1.00 95.06 113 GLU A CA 1
ATOM 836 C C . GLU A 1 113 ? -0.188 4.324 6.055 1.00 95.06 113 GLU A C 1
ATOM 838 O O . GLU A 1 113 ? -0.897 4.196 7.057 1.00 95.06 113 GLU A O 1
ATOM 843 N N . LEU A 1 114 ? 0.913 3.585 5.881 1.00 95.88 114 LEU A N 1
ATOM 844 C CA . LEU A 1 114 ? 1.401 2.639 6.882 1.00 95.88 114 LEU A CA 1
ATOM 845 C C . LEU A 1 114 ? 1.697 3.309 8.226 1.00 95.88 114 LEU A C 1
ATOM 847 O O . LEU A 1 114 ? 1.342 2.760 9.275 1.00 95.88 114 LEU A O 1
ATOM 851 N N . ALA A 1 115 ? 2.352 4.471 8.231 1.00 94.50 115 ALA A N 1
ATOM 852 C CA . ALA A 1 115 ? 2.658 5.190 9.462 1.00 94.50 115 ALA A CA 1
ATOM 853 C C . ALA A 1 115 ? 1.375 5.588 10.208 1.00 94.50 115 ALA A C 1
ATOM 855 O O . ALA A 1 115 ? 1.290 5.371 11.416 1.00 94.50 115 ALA A O 1
ATOM 856 N N . ILE A 1 116 ? 0.354 6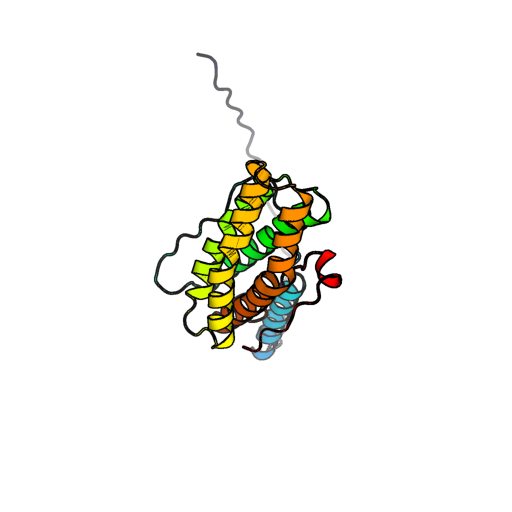.070 9.493 1.00 94.62 116 ILE A N 1
ATOM 857 C CA . ILE A 1 116 ? -0.954 6.410 10.070 1.00 94.62 116 ILE A CA 1
ATOM 858 C C . ILE A 1 116 ? -1.635 5.153 10.600 1.00 94.62 116 ILE A C 1
ATOM 860 O O . ILE A 1 116 ? -1.920 5.065 11.790 1.00 94.62 116 ILE A O 1
ATOM 864 N N . LEU A 1 117 ? -1.880 4.154 9.747 1.00 96.25 117 LEU A N 1
ATOM 865 C CA . LEU A 1 117 ? -2.672 2.990 10.141 1.00 96.25 117 LEU A CA 1
ATOM 866 C C . LEU A 1 117 ? -2.000 2.209 11.269 1.00 96.25 117 LEU A C 1
ATOM 868 O O . LEU A 1 117 ? -2.689 1.716 12.158 1.00 96.25 117 LEU A O 1
ATOM 872 N N . SER A 1 118 ? -0.666 2.148 11.291 1.00 96.62 118 SER A N 1
ATOM 873 C CA . SER A 1 118 ? 0.070 1.478 12.366 1.00 96.62 118 SER A CA 1
ATOM 874 C C . SER A 1 118 ? 0.157 2.270 13.676 1.00 96.62 118 SER A C 1
ATOM 876 O O . SER A 1 118 ? 0.511 1.684 14.700 1.00 96.62 118 SER A O 1
ATOM 878 N N . ALA A 1 119 ? -0.198 3.559 13.673 1.00 95.75 119 ALA A N 1
ATOM 879 C CA . ALA A 1 119 ? -0.298 4.390 14.873 1.00 95.75 119 ALA A CA 1
ATOM 880 C C . ALA A 1 119 ? -1.666 4.287 15.574 1.00 95.75 119 ALA A C 1
ATOM 882 O O . ALA A 1 119 ? -1.844 4.844 16.658 1.00 95.75 119 ALA A O 1
ATOM 883 N N . VAL A 1 120 ? -2.636 3.574 14.990 1.00 96.50 120 VAL A N 1
ATOM 884 C CA . VAL A 1 120 ? -3.954 3.365 15.603 1.00 96.50 120 VAL A CA 1
ATOM 885 C C . VAL A 1 120 ? -3.815 2.632 16.941 1.00 96.50 120 VAL A C 1
ATOM 887 O O . VAL A 1 120 ? -3.303 1.513 17.039 1.00 96.50 120 VAL A O 1
ATOM 890 N N . LYS A 1 121 ? -4.313 3.253 18.010 1.00 95.94 121 LYS A N 1
ATOM 891 C CA . LYS A 1 121 ? -4.356 2.649 19.340 1.00 95.94 121 LYS A CA 1
ATOM 892 C C . LYS A 1 121 ? -5.360 1.498 19.356 1.00 95.94 121 LYS A C 1
ATOM 894 O O . LYS A 1 121 ? -6.499 1.649 18.931 1.00 95.94 121 LYS A O 1
ATOM 899 N N . GLY A 1 122 ? -4.954 0.368 19.933 1.00 96.25 122 GLY A N 1
ATOM 900 C CA . GLY A 1 122 ? -5.823 -0.804 20.066 1.00 96.25 122 GLY A CA 1
ATOM 901 C C . GLY A 1 122 ? -5.841 -1.723 18.843 1.00 96.25 122 GLY A C 1
ATOM 902 O O . GLY A 1 122 ? -6.716 -2.580 18.765 1.00 96.25 122 GLY A O 1
ATOM 903 N N . LEU A 1 123 ? -4.880 -1.590 17.917 1.00 97.62 123 LEU A N 1
ATOM 904 C CA . LEU A 1 123 ? -4.658 -2.599 16.878 1.00 97.62 123 LEU A CA 1
ATOM 905 C C . LEU A 1 123 ? -4.504 -3.995 17.491 1.00 97.62 123 LEU A C 1
ATOM 907 O O . LEU A 1 123 ? -3.767 -4.172 18.469 1.00 97.62 123 LEU A O 1
ATOM 911 N N . SER A 1 124 ? -5.144 -4.986 16.865 1.00 98.19 124 SER A N 1
ATOM 912 C CA . SER A 1 124 ? -4.957 -6.394 17.218 1.00 98.19 124 SER A CA 1
ATOM 913 C C . SER A 1 124 ? -3.509 -6.841 16.987 1.00 98.19 124 SER A C 1
ATOM 915 O O . SER A 1 124 ? -2.717 -6.157 16.326 1.00 98.19 124 SER A O 1
ATOM 917 N N . LYS A 1 125 ? -3.146 -8.015 17.516 1.00 98.00 125 LYS A N 1
ATOM 918 C CA . LYS A 1 125 ? -1.797 -8.560 17.335 1.00 98.00 125 LYS A CA 1
ATOM 919 C C . LYS A 1 125 ? -1.492 -8.829 15.858 1.00 98.00 125 LYS A C 1
ATOM 921 O O . LYS A 1 125 ? -0.388 -8.549 15.401 1.00 98.00 125 LYS A O 1
ATOM 926 N N . GLU A 1 126 ? -2.483 -9.298 15.110 1.00 97.56 126 GLU A N 1
ATOM 927 C CA . GLU A 1 126 ? -2.412 -9.538 13.669 1.00 97.56 126 GLU A CA 1
ATOM 928 C C . GLU A 1 126 ? -2.171 -8.231 12.908 1.00 97.56 126 GLU A C 1
ATOM 930 O O . GLU A 1 126 ? -1.279 -8.180 12.066 1.00 97.56 126 GLU A O 1
ATOM 935 N N . GLY A 1 127 ? -2.884 -7.151 13.255 1.00 98.06 127 GLY A N 1
ATOM 936 C CA . GLY A 1 127 ? -2.667 -5.828 12.659 1.00 98.06 127 GLY A CA 1
ATOM 937 C C . GLY A 1 127 ? -1.260 -5.281 12.921 1.00 98.06 127 GLY A C 1
ATOM 938 O O . GLY A 1 127 ? -0.606 -4.766 12.015 1.00 98.06 127 GLY A O 1
ATOM 939 N N . GLN A 1 128 ? -0.744 -5.452 14.141 1.00 98.06 128 GLN A N 1
ATOM 940 C CA . GLN A 1 128 ? 0.631 -5.063 14.483 1.00 98.06 128 GLN A CA 1
ATOM 941 C C . GLN A 1 128 ? 1.674 -5.873 13.698 1.00 98.06 128 GLN A C 1
ATOM 943 O O . GLN A 1 128 ? 2.655 -5.306 13.211 1.00 98.06 128 GLN A O 1
ATOM 948 N N . ASN A 1 129 ? 1.461 -7.186 13.563 1.00 97.81 129 ASN A N 1
ATOM 949 C CA . ASN A 1 129 ? 2.332 -8.065 12.786 1.00 97.81 129 ASN A CA 1
ATOM 950 C C . ASN A 1 129 ? 2.301 -7.690 11.294 1.00 97.81 129 ASN A C 1
ATOM 952 O O . ASN A 1 129 ? 3.358 -7.554 10.683 1.00 97.81 129 ASN A O 1
ATOM 956 N N . ALA A 1 130 ? 1.119 -7.431 10.728 1.00 97.81 130 ALA A N 1
ATOM 957 C CA . ALA A 1 130 ? 0.965 -6.980 9.347 1.00 97.81 130 ALA A CA 1
ATOM 958 C C . ALA A 1 130 ? 1.698 -5.654 9.089 1.00 97.81 130 ALA A C 1
ATOM 960 O O . ALA A 1 130 ? 2.433 -5.530 8.110 1.00 97.81 130 ALA A O 1
ATOM 961 N N . ALA A 1 131 ? 1.599 -4.688 10.009 1.00 97.81 131 ALA A N 1
ATOM 962 C CA . ALA A 1 131 ? 2.372 -3.452 9.920 1.00 97.81 131 ALA A CA 1
ATOM 963 C C . ALA A 1 131 ? 3.891 -3.705 9.934 1.00 97.81 131 ALA A C 1
ATOM 965 O O . ALA A 1 131 ? 4.633 -3.038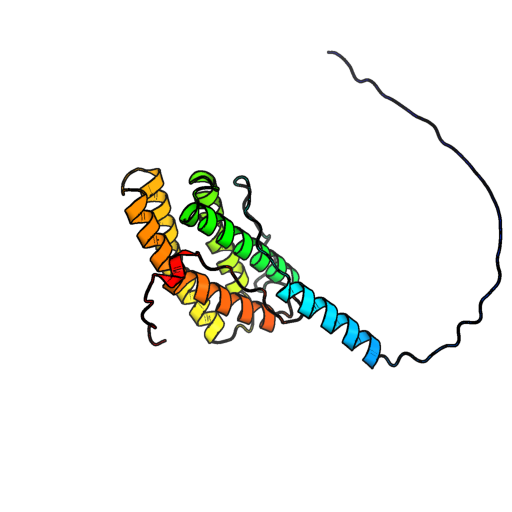 9.217 1.00 97.81 131 ALA A O 1
ATOM 966 N N . ALA A 1 132 ? 4.377 -4.664 10.730 1.00 97.50 132 ALA A N 1
ATOM 967 C CA . ALA A 1 132 ? 5.794 -5.028 10.747 1.00 97.50 132 ALA A CA 1
ATOM 968 C C . ALA A 1 132 ? 6.256 -5.649 9.419 1.00 97.50 132 ALA A C 1
ATOM 970 O O . ALA A 1 132 ? 7.300 -5.248 8.903 1.00 97.50 132 ALA A O 1
ATOM 971 N N . VAL A 1 133 ? 5.458 -6.551 8.838 1.00 96.50 133 VAL A N 1
ATOM 972 C CA . VAL A 1 133 ? 5.722 -7.129 7.511 1.00 96.50 133 VAL A CA 1
ATOM 973 C C . VAL A 1 133 ? 5.785 -6.030 6.450 1.00 96.50 133 VAL A C 1
ATOM 975 O O . VAL A 1 133 ? 6.737 -5.986 5.674 1.00 96.50 133 VAL A O 1
ATOM 978 N N . LEU A 1 134 ? 4.838 -5.089 6.450 1.00 96.56 134 LEU A N 1
ATOM 979 C CA . LEU A 1 134 ? 4.819 -3.980 5.490 1.00 96.56 134 LEU A CA 1
ATOM 980 C C . LEU A 1 134 ? 6.068 -3.098 5.590 1.00 96.56 134 LEU A C 1
ATOM 982 O O . LEU A 1 134 ? 6.710 -2.835 4.574 1.00 96.56 134 LEU A O 1
ATOM 986 N N . ARG A 1 135 ? 6.478 -2.712 6.809 1.00 96.44 135 ARG A N 1
ATOM 987 C CA . ARG A 1 135 ? 7.707 -1.919 7.019 1.00 96.44 135 ARG A CA 1
ATOM 988 C C . ARG A 1 135 ? 8.954 -2.627 6.489 1.00 96.44 135 ARG A C 1
ATOM 990 O O . ARG A 1 135 ? 9.851 -1.961 5.983 1.00 96.44 135 ARG A O 1
ATOM 997 N N . ALA A 1 136 ? 9.016 -3.953 6.611 1.00 95.88 136 ALA A N 1
ATOM 998 C CA . ALA A 1 136 ? 10.153 -4.739 6.144 1.00 95.88 136 ALA A CA 1
ATOM 999 C C . ALA A 1 136 ? 10.201 -4.883 4.612 1.00 95.88 136 ALA A C 1
ATOM 1001 O O . ALA A 1 136 ? 11.289 -4.961 4.049 1.00 95.88 136 ALA A O 1
ATOM 1002 N N . ASN A 1 137 ? 9.045 -4.907 3.938 1.00 94.44 137 ASN A N 1
ATOM 1003 C CA . ASN A 1 137 ? 8.963 -5.222 2.507 1.00 94.44 137 ASN A CA 1
ATOM 1004 C C . ASN A 1 137 ? 8.864 -3.987 1.595 1.00 94.44 137 ASN A C 1
ATOM 1006 O O . ASN A 1 137 ? 9.324 -4.043 0.455 1.00 94.44 137 ASN A O 1
ATOM 1010 N N . PHE A 1 138 ? 8.331 -2.852 2.065 1.00 92.81 138 PHE A N 1
ATOM 1011 C CA . PHE A 1 138 ? 8.202 -1.652 1.224 1.00 92.81 138 PHE A CA 1
ATOM 1012 C C . PHE A 1 138 ? 9.502 -1.138 0.586 1.00 92.81 138 PHE A C 1
ATOM 1014 O O . PHE A 1 138 ? 9.464 -0.768 -0.592 1.00 92.81 138 PHE A O 1
ATOM 1021 N N . PRO A 1 139 ? 10.664 -1.159 1.270 1.00 96.12 139 PRO A N 1
ATOM 1022 C CA . PRO A 1 139 ? 11.921 -0.754 0.645 1.00 96.12 139 PRO A CA 1
ATOM 1023 C C . PRO A 1 139 ? 12.274 -1.556 -0.618 1.00 96.12 139 PRO A C 1
ATOM 1025 O O . PRO A 1 139 ? 12.868 -0.996 -1.537 1.00 96.12 139 PRO A O 1
ATOM 1028 N N . SER A 1 140 ? 11.881 -2.834 -0.703 1.00 95.75 140 SER A N 1
ATOM 1029 C CA . SER A 1 140 ? 12.128 -3.673 -1.886 1.00 95.75 140 SER A CA 1
ATOM 1030 C C . SER A 1 140 ? 11.321 -3.207 -3.103 1.00 95.75 140 SER A C 1
ATOM 1032 O O . SER A 1 140 ? 11.862 -3.099 -4.207 1.00 95.75 140 SER A O 1
ATOM 1034 N N . VAL A 1 141 ? 10.047 -2.842 -2.910 1.00 94.81 141 VAL A N 1
ATOM 1035 C CA . VAL A 1 141 ? 9.192 -2.295 -3.980 1.00 94.81 141 VAL A CA 1
ATOM 1036 C C . VAL A 1 141 ? 9.796 -1.004 -4.533 1.00 94.81 141 VAL A C 1
ATOM 1038 O O . VAL A 1 141 ? 9.971 -0.871 -5.746 1.00 94.81 141 VAL A O 1
ATOM 1041 N N . LEU A 1 142 ? 10.171 -0.076 -3.647 1.00 95.94 142 LEU A N 1
ATOM 1042 C CA . LEU A 1 142 ? 10.774 1.201 -4.035 1.00 95.94 142 LEU A CA 1
ATOM 1043 C C . LEU A 1 142 ? 12.129 1.019 -4.721 1.00 95.94 142 LEU A C 1
ATOM 1045 O O . LEU A 1 142 ? 12.372 1.633 -5.759 1.00 95.94 142 LEU A O 1
ATOM 1049 N N . GLY A 1 143 ? 12.983 0.142 -4.188 1.00 97.44 143 GLY A N 1
ATOM 1050 C CA . GLY A 1 143 ? 14.283 -0.166 -4.782 1.00 97.44 143 GLY A CA 1
ATOM 1051 C C . GLY A 1 143 ? 14.155 -0.733 -6.195 1.00 97.44 143 GLY A C 1
ATOM 1052 O O . GLY A 1 143 ? 14.871 -0.315 -7.101 1.00 97.44 143 GLY A O 1
ATOM 1053 N N . ASN A 1 144 ? 13.192 -1.626 -6.433 1.00 97.81 144 ASN A N 1
ATOM 1054 C CA . ASN A 1 144 ? 12.957 -2.160 -7.772 1.00 97.81 144 ASN A CA 1
ATOM 1055 C C . ASN A 1 144 ? 12.382 -1.114 -8.738 1.00 97.81 144 ASN A C 1
ATOM 1057 O O . ASN A 1 144 ? 12.776 -1.097 -9.903 1.00 97.81 144 ASN A O 1
ATOM 1061 N N . LEU A 1 145 ? 11.505 -0.212 -8.287 1.00 96.00 145 LEU A N 1
ATOM 1062 C CA . LEU A 1 145 ? 11.041 0.905 -9.122 1.00 96.00 145 LEU A CA 1
ATOM 1063 C C . LEU A 1 145 ? 12.196 1.846 -9.500 1.00 96.00 145 LEU A C 1
ATOM 1065 O O . LEU A 1 145 ? 12.279 2.278 -10.653 1.00 96.00 145 LEU A O 1
ATOM 1069 N N . ASP A 1 146 ? 13.117 2.119 -8.573 1.00 97.50 146 ASP A N 1
ATOM 1070 C CA . ASP A 1 146 ? 14.314 2.916 -8.854 1.00 97.50 146 ASP A CA 1
ATOM 1071 C C . ASP A 1 146 ? 15.283 2.200 -9.809 1.00 97.50 146 ASP A C 1
ATOM 1073 O O . ASP A 1 146 ? 15.820 2.820 -10.728 1.00 97.50 146 ASP A O 1
ATOM 1077 N N . ASN A 1 147 ? 15.427 0.875 -9.702 1.00 97.44 147 ASN A N 1
ATOM 1078 C CA . ASN A 1 147 ? 16.206 0.085 -10.660 1.00 97.44 147 ASN A CA 1
ATOM 1079 C C . ASN A 1 147 ? 15.656 0.199 -12.091 1.00 97.44 147 ASN A C 1
ATOM 1081 O O . ASN A 1 147 ? 16.438 0.310 -13.036 1.00 97.44 147 ASN A O 1
ATOM 1085 N N . ILE A 1 148 ? 14.326 0.221 -12.264 1.00 95.50 148 ILE A N 1
ATOM 1086 C CA . ILE A 1 148 ? 13.700 0.475 -13.574 1.00 95.50 148 ILE A CA 1
ATOM 1087 C C . ILE A 1 148 ? 14.027 1.895 -14.042 1.00 95.50 148 ILE A C 1
ATOM 1089 O O . ILE A 1 148 ? 14.388 2.098 -15.200 1.00 95.50 148 ILE A O 1
ATOM 1093 N N . LYS A 1 149 ? 13.899 2.880 -13.147 1.00 95.69 149 LYS A N 1
ATOM 1094 C CA . LYS A 1 149 ? 14.103 4.302 -13.448 1.00 95.69 149 LYS A CA 1
ATOM 1095 C C . LYS A 1 149 ? 15.541 4.615 -13.865 1.00 95.69 149 LYS A C 1
ATOM 1097 O O . LYS A 1 149 ? 15.748 5.401 -14.784 1.00 95.69 149 LYS A O 1
ATOM 1102 N N . THR A 1 150 ? 16.517 4.019 -13.190 1.00 97.00 150 THR A N 1
ATOM 1103 C CA . THR A 1 150 ? 17.953 4.220 -13.440 1.00 97.00 150 THR A CA 1
ATOM 1104 C C . THR A 1 150 ? 18.498 3.322 -14.550 1.00 97.00 150 THR A C 1
ATOM 1106 O O . THR A 1 150 ? 19.600 3.558 -15.037 1.00 97.00 150 THR A O 1
ATOM 1109 N N . GLY A 1 151 ? 17.742 2.301 -14.963 1.00 96.12 151 GLY A N 1
ATOM 1110 C CA . GLY A 1 151 ? 18.197 1.288 -15.915 1.00 96.12 151 GLY A CA 1
ATOM 1111 C C . GLY A 1 151 ? 19.148 0.252 -15.307 1.00 96.12 151 GLY A C 1
ATOM 1112 O O . GLY A 1 151 ? 19.760 -0.513 -16.049 1.00 96.12 151 GLY A O 1
ATOM 1113 N N . SER A 1 152 ? 19.263 0.201 -13.976 1.00 96.94 152 SER A N 1
ATOM 1114 C CA . SER A 1 152 ? 20.110 -0.762 -13.256 1.00 96.94 152 SER A CA 1
ATOM 1115 C C . SER A 1 152 ? 19.582 -2.201 -13.334 1.00 96.94 152 SER A C 1
ATOM 1117 O O . SER A 1 152 ? 20.335 -3.144 -13.101 1.00 96.94 152 SER A O 1
ATOM 1119 N N . ALA A 1 153 ? 18.304 -2.386 -13.690 1.00 95.94 153 ALA A N 1
ATOM 1120 C CA . ALA A 1 153 ? 17.720 -3.687 -14.002 1.00 95.94 153 ALA A CA 1
ATOM 1121 C C . ALA A 1 153 ? 16.748 -3.597 -15.194 1.00 95.94 153 ALA A C 1
ATOM 1123 O O . ALA A 1 153 ? 16.083 -2.570 -15.374 1.00 95.94 153 ALA A O 1
ATOM 1124 N N . PRO A 1 154 ? 16.592 -4.671 -15.994 1.00 94.50 154 PRO A N 1
ATOM 1125 C CA . PRO A 1 154 ? 15.548 -4.738 -17.008 1.00 94.50 154 PRO A CA 1
ATOM 1126 C C . PRO A 1 154 ? 14.161 -4.558 -16.385 1.00 94.50 154 PRO A C 1
ATOM 1128 O O . PRO A 1 154 ? 13.849 -5.169 -15.362 1.00 94.50 154 PRO A O 1
ATOM 1131 N N . THR A 1 155 ? 13.284 -3.789 -17.043 1.00 92.31 155 THR A N 1
ATOM 1132 C CA . THR A 1 155 ? 11.918 -3.533 -16.548 1.00 92.31 155 THR A CA 1
ATOM 1133 C C . THR A 1 155 ? 11.176 -4.820 -16.205 1.00 92.31 155 THR A C 1
ATOM 1135 O O . THR A 1 155 ? 10.509 -4.886 -15.183 1.00 92.31 155 THR A O 1
ATOM 1138 N N . LYS A 1 156 ? 11.318 -5.860 -17.033 1.00 92.62 156 LYS A N 1
ATOM 1139 C CA . LYS A 1 156 ? 10.663 -7.155 -16.820 1.00 92.62 156 LYS A CA 1
ATOM 1140 C C . LYS A 1 156 ? 11.057 -7.796 -15.485 1.00 92.62 156 LYS A C 1
ATOM 1142 O O . LYS A 1 156 ? 10.178 -8.289 -14.784 1.00 92.62 156 LYS A O 1
ATOM 1147 N N . ASP A 1 157 ? 12.342 -7.783 -15.148 1.00 94.06 157 ASP A N 1
ATOM 1148 C CA . ASP A 1 157 ? 12.870 -8.495 -13.982 1.00 94.06 157 ASP A CA 1
ATOM 1149 C C . ASP A 1 157 ? 12.516 -7.747 -12.695 1.00 94.06 157 ASP A C 1
ATOM 1151 O O . ASP A 1 157 ? 11.978 -8.336 -11.759 1.00 94.06 157 ASP A O 1
ATOM 1155 N N . ALA A 1 158 ? 12.693 -6.423 -12.690 1.00 95.12 158 ALA A N 1
ATOM 1156 C CA . ALA A 1 158 ? 12.277 -5.580 -11.574 1.00 95.12 158 ALA A CA 1
ATOM 1157 C C . ALA A 1 158 ? 10.751 -5.606 -11.367 1.00 95.12 158 ALA A C 1
ATOM 1159 O O . ALA A 1 158 ? 10.285 -5.721 -10.237 1.00 95.12 158 ALA A O 1
ATOM 1160 N N . SER A 1 159 ? 9.946 -5.581 -12.439 1.00 93.06 159 SER A N 1
ATOM 1161 C CA . SER A 1 159 ? 8.489 -5.748 -12.329 1.00 93.06 159 SER A CA 1
ATOM 1162 C C . SER A 1 159 ? 8.096 -7.131 -11.805 1.00 93.06 159 SER A C 1
ATOM 1164 O O . SER A 1 159 ? 7.107 -7.235 -11.085 1.00 93.06 159 SER A O 1
ATOM 1166 N N . ALA A 1 160 ? 8.833 -8.195 -12.137 1.00 92.56 160 ALA A N 1
ATOM 1167 C CA . ALA A 1 160 ? 8.576 -9.525 -11.586 1.00 92.56 160 ALA A CA 1
ATOM 1168 C C . ALA A 1 160 ? 8.856 -9.575 -10.076 1.00 92.56 160 ALA A C 1
ATOM 1170 O O . ALA A 1 160 ? 8.025 -10.100 -9.336 1.00 92.56 160 ALA A O 1
ATOM 1171 N N . ALA A 1 161 ? 9.960 -8.972 -9.621 1.00 94.56 161 ALA A N 1
ATOM 1172 C CA . ALA A 1 161 ? 10.282 -8.850 -8.199 1.00 94.56 161 ALA A CA 1
ATOM 1173 C C . ALA A 1 161 ? 9.223 -8.034 -7.438 1.00 94.56 161 ALA A C 1
ATOM 1175 O O . ALA A 1 161 ? 8.694 -8.502 -6.434 1.00 94.56 161 ALA A O 1
ATOM 1176 N N . ILE A 1 162 ? 8.820 -6.871 -7.971 1.00 95.06 162 ILE A N 1
ATOM 1177 C CA . ILE A 1 162 ? 7.747 -6.057 -7.376 1.00 95.06 162 ILE A CA 1
ATOM 1178 C C . ILE A 1 162 ? 6.447 -6.860 -7.280 1.00 95.06 162 ILE A C 1
ATOM 1180 O O . ILE A 1 162 ? 5.781 -6.834 -6.248 1.00 95.06 162 ILE A O 1
ATOM 1184 N N . ASN A 1 163 ? 6.064 -7.566 -8.346 1.00 94.12 163 ASN A N 1
ATOM 1185 C CA . ASN A 1 163 ? 4.844 -8.366 -8.339 1.00 94.12 163 ASN A CA 1
ATOM 1186 C C . ASN A 1 163 ? 4.903 -9.492 -7.300 1.00 94.12 163 ASN A C 1
ATOM 1188 O O . ASN A 1 163 ? 3.909 -9.711 -6.616 1.00 94.12 163 ASN A O 1
ATOM 1192 N N . PHE A 1 164 ? 6.048 -10.160 -7.133 1.00 94.00 164 PHE A N 1
ATOM 1193 C CA . PHE A 1 164 ? 6.221 -11.168 -6.087 1.00 94.00 164 PHE A CA 1
ATOM 1194 C C . PHE A 1 164 ? 6.004 -10.570 -4.690 1.00 94.00 164 PHE A C 1
ATOM 1196 O O . PHE A 1 164 ? 5.143 -11.045 -3.947 1.00 94.00 164 PHE A O 1
ATOM 1203 N N . ASP A 1 165 ? 6.706 -9.480 -4.363 1.00 93.62 165 ASP A N 1
ATOM 1204 C CA . ASP A 1 165 ? 6.589 -8.814 -3.060 1.00 93.62 165 ASP A CA 1
ATOM 1205 C C . ASP A 1 165 ? 5.154 -8.345 -2.802 1.00 93.62 165 ASP A C 1
ATOM 1207 O O . ASP A 1 165 ? 4.594 -8.547 -1.719 1.00 93.62 165 ASP A O 1
ATOM 1211 N N . ARG A 1 166 ? 4.516 -7.750 -3.817 1.00 92.81 166 ARG A N 1
ATOM 1212 C CA . ARG A 1 166 ? 3.150 -7.237 -3.693 1.00 92.81 166 ARG A CA 1
ATOM 1213 C C . ARG A 1 166 ? 2.124 -8.341 -3.507 1.00 92.81 166 ARG A C 1
ATOM 1215 O O . ARG A 1 166 ? 1.270 -8.221 -2.630 1.00 92.81 166 ARG A O 1
ATOM 1222 N N . CYS A 1 167 ? 2.214 -9.407 -4.293 1.00 93.00 167 CYS A N 1
ATOM 1223 C CA . CYS A 1 167 ? 1.272 -10.516 -4.229 1.00 93.00 167 CYS A CA 1
ATOM 1224 C 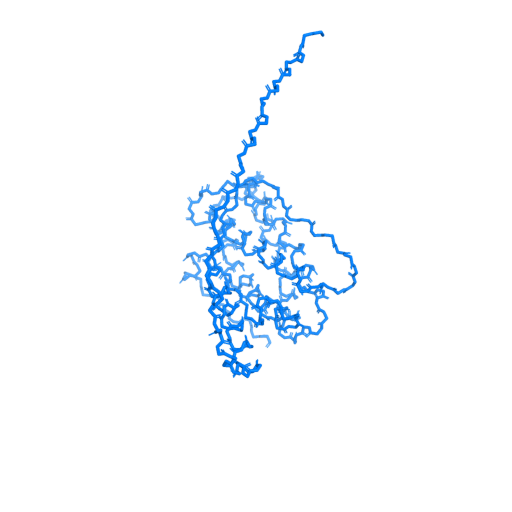C . CYS A 1 167 ? 1.413 -11.328 -2.942 1.00 93.00 167 CYS A C 1
ATOM 1226 O O . CYS A 1 167 ? 0.401 -11.736 -2.374 1.00 93.00 167 CYS A O 1
ATOM 1228 N N . CYS A 1 168 ? 2.644 -11.542 -2.473 1.00 93.38 168 CYS A N 1
ATOM 1229 C CA . CYS A 1 168 ? 2.903 -12.460 -1.371 1.00 93.38 168 CYS A CA 1
ATOM 1230 C C . CYS A 1 168 ? 3.002 -11.796 -0.004 1.00 93.38 168 CYS A C 1
ATOM 1232 O O . CYS A 1 168 ? 2.722 -12.454 0.994 1.00 93.38 168 CYS A O 1
ATOM 1234 N N . GLN A 1 169 ? 3.385 -10.520 0.062 1.00 94.19 169 GLN A N 1
ATOM 1235 C CA . GLN A 1 169 ? 3.632 -9.844 1.335 1.00 94.19 169 GLN A CA 1
ATOM 1236 C C . GLN A 1 169 ? 2.801 -8.570 1.477 1.00 94.19 169 GLN A C 1
ATOM 1238 O O . GLN A 1 169 ? 2.044 -8.443 2.442 1.00 94.19 169 GLN A O 1
ATOM 1243 N N . VAL A 1 170 ? 2.901 -7.636 0.525 1.00 93.81 170 VAL A N 1
ATOM 1244 C CA . VAL A 1 170 ? 2.329 -6.289 0.696 1.00 93.81 170 VAL A CA 1
ATOM 1245 C C . VAL A 1 170 ? 0.802 -6.313 0.694 1.00 93.81 170 VAL A C 1
ATOM 1247 O O . VAL A 1 170 ? 0.205 -5.990 1.713 1.00 93.81 170 VAL A O 1
ATOM 1250 N N . VAL A 1 171 ? 0.145 -6.719 -0.398 1.00 93.31 171 VAL A N 1
ATOM 1251 C CA . VAL A 1 171 ? -1.325 -6.626 -0.514 1.00 93.31 171 VAL A CA 1
ATOM 1252 C C . VAL A 1 171 ? -2.058 -7.450 0.561 1.00 93.31 171 VAL A C 1
ATOM 1254 O O . VAL A 1 171 ? -2.980 -6.909 1.179 1.00 93.31 171 VAL A O 1
ATOM 1257 N N . PRO A 1 172 ? -1.648 -8.699 0.881 1.00 94.62 172 PRO A N 1
ATOM 1258 C CA . PRO A 1 172 ? -2.228 -9.431 2.008 1.00 94.62 172 PRO A CA 1
ATOM 1259 C C . PRO A 1 172 ? -2.070 -8.706 3.351 1.00 94.62 172 PRO A C 1
ATOM 1261 O O . PRO A 1 172 ? -3.028 -8.617 4.119 1.00 94.62 172 PRO A O 1
ATOM 1264 N N . SER A 1 173 ? -0.891 -8.143 3.632 1.00 96.69 173 SER A N 1
ATOM 1265 C CA . SER A 1 173 ? -0.651 -7.419 4.885 1.00 96.69 173 SER A CA 1
ATOM 1266 C C . SER A 1 173 ? -1.417 -6.094 4.945 1.00 96.69 173 SER A C 1
ATOM 1268 O O . SER A 1 173 ? -1.898 -5.728 6.015 1.00 96.69 173 SER A O 1
ATOM 1270 N N . VAL A 1 174 ? -1.595 -5.398 3.814 1.00 96.00 174 VAL A N 1
ATOM 1271 C CA . VAL A 1 174 ? -2.474 -4.218 3.723 1.00 96.00 174 VAL A CA 1
ATOM 1272 C C . VAL A 1 174 ? -3.893 -4.604 4.120 1.00 96.00 174 VAL A C 1
ATOM 1274 O O . VAL A 1 174 ? -4.468 -3.951 4.984 1.00 96.00 174 VAL A O 1
ATOM 1277 N N . ALA A 1 175 ? -4.441 -5.693 3.572 1.00 95.69 175 ALA A N 1
ATOM 1278 C CA . ALA A 1 175 ? -5.793 -6.137 3.912 1.00 95.69 175 ALA A CA 1
ATOM 1279 C C . ALA A 1 175 ? -5.964 -6.387 5.424 1.00 95.69 175 ALA A C 1
ATOM 1281 O O . ALA A 1 175 ? -6.958 -5.958 6.009 1.00 95.69 175 ALA A O 1
ATOM 1282 N N . VAL A 1 176 ? -4.978 -7.026 6.068 1.00 97.88 176 VAL A N 1
ATOM 1283 C CA . VAL A 1 176 ? -4.994 -7.294 7.518 1.00 97.88 176 VAL A CA 1
ATOM 1284 C C . VAL A 1 176 ? -4.867 -6.008 8.340 1.00 97.88 176 VAL A C 1
ATOM 1286 O O . VAL A 1 176 ? -5.606 -5.822 9.307 1.00 97.88 176 VAL A O 1
ATOM 1289 N N . LEU A 1 177 ? -3.949 -5.108 7.974 1.00 98.12 177 LEU A N 1
ATOM 1290 C CA . LEU A 1 177 ? -3.755 -3.851 8.697 1.00 98.12 177 LEU A CA 1
ATOM 1291 C C . LEU A 1 177 ? -4.972 -2.927 8.566 1.00 98.12 177 LEU A C 1
ATOM 1293 O O . LEU A 1 177 ? -5.406 -2.355 9.565 1.00 98.12 177 LEU A O 1
ATOM 1297 N N . VAL A 1 178 ? -5.538 -2.808 7.362 1.00 97.50 178 VAL A N 1
ATOM 1298 C CA . VAL A 1 178 ? -6.753 -2.024 7.106 1.00 97.50 178 VAL A CA 1
ATOM 1299 C C . VAL A 1 178 ? -7.906 -2.563 7.948 1.00 97.50 178 VAL A C 1
ATOM 1301 O O . VAL A 1 178 ? -8.522 -1.793 8.677 1.00 97.50 178 VAL A O 1
ATOM 1304 N N . ASP A 1 179 ? -8.156 -3.875 7.934 1.00 97.75 179 ASP A N 1
ATOM 1305 C CA . ASP A 1 179 ? -9.202 -4.495 8.758 1.00 97.75 179 ASP A CA 1
ATOM 1306 C C . ASP A 1 179 ? -9.024 -4.208 10.256 1.00 97.75 179 ASP A C 1
ATOM 1308 O O . ASP A 1 179 ? -9.964 -3.769 10.925 1.00 97.75 179 ASP A O 1
ATOM 1312 N N . ALA A 1 180 ? -7.805 -4.361 10.778 1.00 98.19 180 ALA A N 1
ATOM 1313 C CA . ALA A 1 180 ? -7.511 -4.082 12.179 1.00 98.19 180 ALA A CA 1
ATOM 1314 C C . ALA A 1 180 ? -7.704 -2.596 12.543 1.00 98.19 180 ALA A C 1
ATOM 1316 O O . ALA A 1 180 ? -8.308 -2.291 13.575 1.00 98.19 180 ALA A O 1
ATOM 1317 N N . ALA A 1 181 ? -7.228 -1.668 11.707 1.00 97.94 181 ALA A N 1
ATOM 1318 C CA . ALA A 1 181 ? -7.354 -0.227 11.937 1.00 97.94 181 ALA A CA 1
ATOM 1319 C C . ALA A 1 181 ? -8.816 0.240 11.861 1.00 97.94 181 ALA A C 1
ATOM 1321 O O . ALA A 1 181 ? -9.279 1.027 12.694 1.00 97.94 181 ALA A O 1
ATOM 1322 N N . VAL A 1 182 ? -9.565 -0.287 10.892 1.00 97.56 182 VAL A N 1
ATOM 1323 C CA . VAL A 1 182 ? -10.988 -0.005 10.698 1.00 97.56 182 VAL A CA 1
ATOM 1324 C C . VAL A 1 182 ? -11.808 -0.482 11.894 1.00 97.56 182 VAL A C 1
ATOM 1326 O O . VAL A 1 182 ? -12.605 0.285 12.435 1.00 97.56 182 VAL A O 1
ATOM 1329 N N . LYS A 1 183 ? -11.561 -1.704 12.377 1.00 97.06 183 LYS A N 1
ATOM 1330 C CA . LYS A 1 183 ? -12.222 -2.246 13.574 1.00 97.06 183 LYS A CA 1
ATOM 1331 C C . LYS A 1 183 ? -11.887 -1.460 14.839 1.00 97.06 183 LYS A C 1
ATOM 1333 O O . LYS A 1 183 ? -12.782 -1.192 15.635 1.00 97.06 183 LYS A O 1
ATOM 1338 N N . ALA A 1 184 ? -10.626 -1.067 15.022 1.00 97.31 184 ALA A N 1
ATOM 1339 C CA . ALA A 1 184 ? -10.192 -0.331 16.209 1.00 97.31 184 ALA A CA 1
ATOM 1340 C C . ALA A 1 184 ? -10.769 1.097 16.285 1.00 97.31 184 ALA A C 1
ATOM 1342 O O . ALA A 1 184 ? -10.983 1.615 17.380 1.00 97.31 184 ALA A O 1
ATOM 1343 N N . THR A 1 185 ? -11.040 1.732 15.141 1.00 96.69 185 THR A N 1
ATOM 1344 C CA . THR A 1 185 ? -11.519 3.128 15.080 1.00 96.69 185 THR A CA 1
ATOM 1345 C C . THR A 1 185 ? -13.004 3.283 14.754 1.00 96.69 185 THR A C 1
ATOM 1347 O O . THR A 1 185 ? -13.565 4.362 14.956 1.00 96.69 185 THR A O 1
ATOM 1350 N N . GLY A 1 186 ? -13.656 2.245 14.225 1.00 95.69 186 GLY A N 1
ATOM 1351 C CA . GLY A 1 186 ? -15.016 2.336 13.689 1.00 95.69 186 GLY A CA 1
ATOM 1352 C C . GLY A 1 186 ? -15.115 3.133 12.378 1.00 95.69 186 GLY A C 1
ATOM 1353 O O . GLY A 1 186 ? -16.213 3.578 12.013 1.00 95.69 186 GLY A O 1
ATOM 1354 N N . ALA A 1 187 ? -13.990 3.349 11.682 1.00 94.81 187 ALA A N 1
ATOM 1355 C CA . ALA A 1 187 ? -13.956 3.812 10.290 1.00 94.81 187 ALA A CA 1
ATOM 1356 C C . ALA A 1 187 ? -14.846 2.932 9.412 1.00 94.81 187 ALA A C 1
ATOM 1358 O O . ALA A 1 187 ? -15.029 1.763 9.730 1.00 94.81 187 ALA A O 1
ATOM 1359 N N . PHE A 1 188 ? -15.472 3.484 8.371 1.00 92.69 188 PHE A N 1
ATOM 1360 C CA . PHE A 1 188 ? -16.343 2.720 7.460 1.00 92.69 188 PHE A CA 1
ATOM 1361 C C . PHE A 1 188 ? -17.393 1.839 8.179 1.00 92.69 188 PHE A C 1
ATOM 1363 O O . PHE A 1 188 ? -17.739 0.752 7.726 1.00 92.69 188 PHE A O 1
ATOM 1370 N N . GLY A 1 189 ? -17.855 2.257 9.366 1.00 91.12 189 GLY A N 1
ATOM 1371 C CA . GLY A 1 189 ? -18.802 1.481 10.182 1.00 91.12 189 GLY A CA 1
ATOM 1372 C C . GLY A 1 189 ? -18.258 0.143 10.691 1.00 91.12 189 GLY A C 1
ATOM 1373 O O . GLY A 1 189 ? -19.037 -0.749 11.004 1.00 91.12 189 GLY A O 1
ATOM 1374 N N . GLY A 1 190 ? -16.935 -0.010 10.768 1.00 92.31 190 GLY A N 1
ATOM 1375 C CA . GLY A 1 190 ? -16.267 -1.235 11.205 1.00 92.31 190 GLY A CA 1
ATOM 1376 C C . GLY A 1 190 ? -16.094 -2.288 10.108 1.00 92.31 190 GLY A C 1
ATOM 1377 O O . GLY A 1 190 ? -15.585 -3.369 10.399 1.00 92.31 190 GLY A O 1
ATOM 1378 N N . VAL A 1 191 ? -16.480 -1.993 8.862 1.00 93.12 191 VAL A N 1
ATOM 1379 C CA . VAL A 1 191 ? -16.300 -2.894 7.716 1.00 93.12 191 VAL A CA 1
ATOM 1380 C C . VAL A 1 191 ? -15.188 -2.364 6.826 1.00 93.12 191 VAL A C 1
ATOM 1382 O O . VAL A 1 191 ? -15.288 -1.278 6.268 1.00 93.12 191 VAL A O 1
ATOM 1385 N N . ALA A 1 192 ? -14.107 -3.126 6.697 1.00 93.62 192 ALA A N 1
ATOM 1386 C CA . ALA A 1 192 ? -12.951 -2.689 5.931 1.00 93.62 192 ALA A CA 1
ATOM 1387 C C . ALA A 1 192 ? -13.145 -2.866 4.418 1.00 93.62 192 ALA A C 1
ATOM 1389 O O . ALA A 1 192 ? -13.520 -3.962 3.981 1.00 93.62 192 ALA A O 1
ATOM 1390 N N . PRO A 1 193 ? -12.832 -1.841 3.603 1.00 93.81 193 PRO A N 1
ATOM 1391 C CA . PRO A 1 193 ? -12.675 -2.029 2.168 1.00 93.81 193 PRO A CA 1
ATOM 1392 C C . PRO A 1 193 ? -11.460 -2.927 1.889 1.00 93.81 193 PRO A C 1
ATOM 1394 O O . PRO A 1 193 ? -10.479 -2.930 2.639 1.00 93.81 193 PRO A O 1
ATOM 1397 N N . LYS A 1 194 ? -11.525 -3.716 0.812 1.00 89.50 194 LYS A N 1
ATOM 1398 C CA . LYS A 1 194 ? -10.469 -4.673 0.450 1.00 89.50 194 LYS A CA 1
ATOM 1399 C C . LYS A 1 194 ? -9.555 -4.099 -0.635 1.00 89.50 194 LYS A C 1
ATOM 1401 O O . LYS A 1 194 ? -10.070 -3.513 -1.585 1.00 89.50 194 LYS A O 1
ATOM 1406 N N . PRO A 1 195 ? -8.228 -4.300 -0.548 1.00 90.12 195 PRO A N 1
ATOM 1407 C CA . PRO A 1 195 ? -7.327 -3.926 -1.628 1.00 90.12 195 PRO A CA 1
ATOM 1408 C C . PRO A 1 195 ? -7.511 -4.814 -2.861 1.00 90.12 195 PRO A C 1
ATOM 1410 O O . PRO A 1 195 ? -7.802 -6.008 -2.748 1.00 90.12 195 PRO A O 1
ATOM 1413 N N . GLU A 1 196 ? -7.287 -4.236 -4.042 1.00 87.00 196 GLU A N 1
ATOM 1414 C CA . GLU A 1 196 ? -7.210 -5.008 -5.280 1.00 87.00 196 GLU A CA 1
ATOM 1415 C C . GLU A 1 196 ? -5.838 -5.666 -5.422 1.00 87.00 196 GLU A C 1
ATOM 1417 O O . GLU A 1 196 ? -4.785 -5.053 -5.222 1.00 87.00 196 GLU A O 1
ATOM 1422 N N . TYR A 1 197 ? -5.858 -6.935 -5.811 1.00 84.75 197 TYR A N 1
ATOM 1423 C CA . TYR A 1 197 ? -4.651 -7.686 -6.112 1.00 84.75 197 TYR A CA 1
ATOM 1424 C C . TYR A 1 197 ? -4.228 -7.443 -7.565 1.00 84.75 197 TYR A C 1
ATOM 1426 O O . TYR A 1 197 ? -5.088 -7.393 -8.447 1.00 84.75 197 TYR A O 1
ATOM 1434 N N . PRO A 1 198 ? -2.917 -7.361 -7.859 1.00 83.25 198 PRO A N 1
ATOM 1435 C CA . PRO A 1 198 ? -2.437 -7.482 -9.229 1.00 83.25 198 PRO A CA 1
ATOM 1436 C C . PRO A 1 198 ? -3.001 -8.736 -9.919 1.00 83.25 198 PRO A C 1
ATOM 1438 O O . PRO A 1 198 ? -2.997 -9.824 -9.342 1.00 83.25 198 PRO A O 1
ATOM 1441 N N . ASN A 1 199 ? -3.408 -8.629 -11.189 1.00 85.44 199 ASN A N 1
ATOM 1442 C CA . ASN A 1 199 ? -3.942 -9.768 -11.956 1.00 85.44 199 ASN A CA 1
ATOM 1443 C C . ASN A 1 199 ? -2.952 -10.943 -12.032 1.00 85.44 199 ASN A C 1
ATOM 1445 O O . ASN A 1 199 ? -3.335 -12.113 -12.117 1.00 85.44 199 ASN A O 1
ATOM 1449 N N . VAL A 1 200 ? -1.658 -10.628 -11.978 1.00 85.69 200 VAL A N 1
ATOM 1450 C CA . VAL A 1 200 ? -0.572 -11.607 -11.991 1.00 85.69 200 VAL A CA 1
ATOM 1451 C C . VAL A 1 200 ? -0.429 -12.395 -10.687 1.00 85.69 200 VAL A C 1
ATOM 1453 O O . VAL A 1 200 ? 0.264 -13.406 -10.702 1.00 85.69 200 VAL A O 1
ATOM 1456 N N . CYS A 1 201 ? -1.097 -12.017 -9.589 1.00 87.69 201 CYS A N 1
ATOM 1457 C CA . CYS A 1 201 ? -0.978 -12.725 -8.308 1.00 87.69 201 CYS A CA 1
ATOM 1458 C C . CYS A 1 201 ? -1.440 -14.177 -8.358 1.00 87.69 201 CYS A C 1
ATOM 1460 O O . CYS A 1 201 ? -0.881 -15.014 -7.662 1.00 87.69 201 CYS A O 1
ATOM 1462 N N . SER A 1 202 ? -2.376 -14.504 -9.250 1.00 87.31 202 SER A N 1
ATOM 1463 C CA . SER A 1 202 ? -2.788 -15.891 -9.517 1.00 87.31 202 SER A CA 1
ATOM 1464 C C . SER A 1 202 ? -1.657 -16.794 -10.037 1.00 87.31 202 SER A C 1
ATOM 1466 O O . SER A 1 202 ? -1.822 -18.009 -10.089 1.00 87.31 202 SER A O 1
ATOM 1468 N N . ARG A 1 203 ? -0.521 -16.214 -10.445 1.00 86.94 203 ARG A N 1
ATOM 1469 C CA . ARG A 1 203 ? 0.644 -16.914 -11.003 1.00 86.94 203 ARG A CA 1
ATOM 1470 C C . ARG A 1 203 ? 1.784 -17.084 -9.999 1.00 86.94 203 ARG A C 1
ATOM 1472 O O . ARG A 1 203 ? 2.800 -17.672 -10.359 1.00 86.94 203 ARG A O 1
ATOM 1479 N N . PHE A 1 204 ? 1.647 -16.542 -8.790 1.00 86.75 204 PHE A N 1
ATOM 1480 C CA . PHE A 1 204 ? 2.656 -16.649 -7.743 1.00 86.75 204 PHE A CA 1
ATOM 1481 C C . PHE A 1 204 ? 2.217 -17.658 -6.688 1.00 86.75 204 PHE A C 1
ATOM 1483 O O . PHE A 1 204 ? 1.140 -17.542 -6.107 1.00 86.75 204 PHE A O 1
ATOM 1490 N N . GLU A 1 205 ? 3.082 -18.628 -6.410 1.00 86.81 205 GLU A N 1
ATOM 1491 C CA . GLU A 1 205 ? 2.944 -19.498 -5.248 1.00 86.81 205 GLU A CA 1
ATOM 1492 C C . GLU A 1 205 ? 3.622 -18.824 -4.060 1.00 86.81 205 GLU A C 1
ATOM 1494 O O . GLU A 1 205 ? 4.834 -18.910 -3.860 1.00 86.81 205 GLU A O 1
ATOM 1499 N N . CYS A 1 206 ? 2.829 -18.091 -3.290 1.00 85.38 206 CYS A N 1
ATOM 1500 C CA . CYS A 1 206 ? 3.303 -17.476 -2.066 1.00 85.38 206 CYS A CA 1
ATOM 1501 C C . CYS A 1 206 ? 3.441 -18.566 -1.007 1.00 85.38 206 CYS A C 1
ATOM 1503 O O . CYS A 1 206 ? 2.442 -19.129 -0.554 1.00 85.38 206 CYS A O 1
ATOM 1505 N N . SER A 1 207 ? 4.674 -18.880 -0.608 1.00 75.12 207 SER A N 1
ATOM 1506 C CA . SER A 1 207 ? 4.870 -19.697 0.581 1.00 75.12 207 SER A CA 1
ATOM 1507 C C . SER A 1 207 ? 4.259 -18.946 1.759 1.00 75.12 207 SER A C 1
ATOM 1509 O O . SER A 1 207 ? 4.575 -17.781 2.010 1.00 75.12 207 SER A O 1
ATOM 1511 N N . VAL A 1 208 ? 3.341 -19.598 2.472 1.00 55.75 208 VAL A N 1
ATOM 1512 C CA . VAL A 1 208 ? 2.896 -19.094 3.766 1.00 55.75 208 VAL A CA 1
ATOM 1513 C C . VAL A 1 208 ? 4.122 -19.089 4.669 1.00 55.75 208 VAL A C 1
ATOM 1515 O O . VAL A 1 208 ? 4.579 -20.131 5.135 1.00 55.75 208 VAL A O 1
ATOM 1518 N N . ALA A 1 209 ? 4.719 -17.915 4.864 1.00 48.44 209 ALA A N 1
ATOM 1519 C CA . ALA A 1 209 ? 5.631 -17.729 5.971 1.00 48.44 209 ALA A CA 1
ATOM 1520 C C . ALA A 1 209 ? 4.788 -17.985 7.220 1.00 48.44 209 ALA A C 1
ATOM 1522 O O . ALA A 1 209 ? 3.874 -17.219 7.514 1.00 48.44 209 ALA A O 1
ATOM 1523 N N . SER A 1 210 ? 5.007 -19.128 7.868 1.00 38.97 210 SER A N 1
ATOM 1524 C CA . SER A 1 210 ? 4.365 -19.463 9.137 1.00 38.97 210 SER A CA 1
ATOM 1525 C C . SER A 1 210 ? 4.687 -18.330 10.116 1.00 38.97 210 SER A C 1
ATOM 1527 O O . SER A 1 210 ? 5.848 -18.189 10.502 1.00 38.97 210 SER A O 1
ATOM 1529 N N . ILE A 1 211 ? 3.702 -17.478 10.413 1.00 39.56 211 ILE A N 1
ATOM 1530 C CA . ILE A 1 211 ? 3.809 -16.384 11.391 1.00 39.56 211 ILE A CA 1
ATOM 1531 C C . ILE A 1 211 ? 3.593 -16.957 12.787 1.00 39.56 211 ILE A C 1
ATOM 1533 O O . ILE A 1 211 ? 2.631 -17.744 12.941 1.00 39.56 211 ILE A O 1
#

Sequence (211 aa):
MVSYTSLCIAMGLLSLTSATPLAKHQAQGLSASSILVKKDTEVVEAAAAFKCQIQTGTNVFRPHLAGWNPTKQEVEMAVTAWLNEVCTVNDFLNSKGTSLAVATAWATDEPNELAILSAVKGLSKEGQNAAAVLRANFPSVLGNLDNIKTGSAPTKDASAAINFDRCCQVVPSVAVLVDAAVKATGAFGGVAPKPEYPNVCSRFECSVASI

Secondary structure (DSSP, 8-state):
-------------------------------HHHHHHHHHHHHHHHHHT-------SS--------SSS--HHHHHHHHHHHHHHHHHHHHHHHT--S-HHHHHHHHHHHHHHHHHHHT-TT--HHHHHHHHHHHHHHHHHHHHHHHHHHTSS-HHHHHHHHHHHIIIIIHHHHHHHHHHHHHHHTGGGG-PPPPPPPGGGGG--------

Foldseek 3Di:
DDDDDDDDDDDDDDDDDDDDDDDPDDPPPPDPVNVVVVVLVVLLVVLQPDDAAQDDDQDADDDDPPDQADALVLLLVLLNLLLNLLVNLLCCLAPVPHPLVNNLSSLVRNVVSLVHLCSHPPQDPLLVVLSVLQVVLSVLLNVLSVCCVVVVDDVVVSSVSNLQSQLQRNQVSSQRSQLRSCCSRCHSNSRHRHHDRRPCSVVDDHDPPPD

Radius of gyration: 24.09 Å; chains: 1; bounding box: 73×67×40 Å